Protein AF-A0A519LGD8-F1 (afdb_monomer)

Structure (mmCIF, N/CA/C/O backbone):
data_AF-A0A519LGD8-F1
#
_entry.id   AF-A0A519LGD8-F1
#
loop_
_atom_site.group_PDB
_atom_site.id
_atom_site.type_symbol
_atom_site.label_atom_id
_atom_site.label_alt_id
_atom_site.label_comp_id
_atom_site.label_asym_id
_atom_site.label_entity_id
_atom_site.label_seq_id
_atom_site.pdbx_PDB_ins_code
_atom_site.Cartn_x
_atom_site.Cartn_y
_atom_site.Cartn_z
_atom_site.occupancy
_atom_site.B_iso_or_equiv
_atom_site.auth_seq_id
_atom_site.auth_comp_id
_atom_site.auth_asym_id
_atom_site.auth_atom_id
_atom_site.pdbx_PDB_model_num
ATOM 1 N N . MET A 1 1 ? 41.076 16.388 -16.180 1.00 47.38 1 MET A N 1
ATOM 2 C CA . MET A 1 1 ? 39.776 15.691 -16.104 1.00 47.38 1 MET A CA 1
ATOM 3 C C . MET A 1 1 ? 39.196 15.723 -17.502 1.00 47.38 1 MET A C 1
ATOM 5 O O . MET A 1 1 ? 38.898 16.806 -17.984 1.00 47.38 1 MET A O 1
ATOM 9 N N . THR A 1 2 ? 39.186 14.594 -18.205 1.00 55.47 2 THR A N 1
ATOM 10 C CA . THR A 1 2 ? 38.619 14.505 -19.556 1.00 55.47 2 THR A CA 1
ATOM 11 C C . THR A 1 2 ? 37.110 14.676 -19.462 1.00 55.47 2 THR A C 1
ATOM 13 O O . THR A 1 2 ? 36.446 13.928 -18.753 1.00 55.47 2 THR A O 1
ATOM 16 N N . ASP A 1 3 ? 36.580 15.708 -20.110 1.00 70.44 3 ASP A N 1
ATOM 17 C CA . ASP A 1 3 ? 35.142 15.928 -20.192 1.00 70.44 3 ASP A CA 1
ATOM 18 C C . ASP A 1 3 ? 34.530 14.841 -21.087 1.00 70.44 3 ASP A C 1
ATOM 20 O O . ASP A 1 3 ? 34.911 14.686 -22.251 1.00 70.44 3 ASP A O 1
ATOM 24 N N . HIS A 1 4 ? 33.639 14.042 -20.506 1.00 80.00 4 HIS A N 1
ATOM 25 C CA . HIS A 1 4 ? 32.966 12.924 -21.167 1.00 80.00 4 HIS A CA 1
ATOM 26 C C . HIS A 1 4 ? 31.561 13.298 -21.653 1.00 80.00 4 HIS A C 1
ATOM 28 O O . HIS A 1 4 ? 30.876 12.463 -22.242 1.00 80.00 4 HIS A O 1
ATOM 34 N N . THR A 1 5 ? 31.129 14.537 -21.407 1.00 85.75 5 THR A N 1
ATOM 35 C CA . THR A 1 5 ? 29.765 14.984 -21.688 1.00 85.75 5 THR A CA 1
ATOM 36 C C . THR A 1 5 ? 29.499 14.981 -23.197 1.00 85.75 5 THR A C 1
ATOM 38 O O . THR A 1 5 ? 30.275 15.596 -23.937 1.00 85.75 5 THR A O 1
ATOM 41 N N . PRO A 1 6 ? 28.423 14.324 -23.673 1.00 89.06 6 PRO A N 1
ATOM 42 C CA . PRO A 1 6 ? 28.053 14.362 -25.082 1.00 89.06 6 PRO A CA 1
ATOM 43 C C . PRO A 1 6 ? 27.682 15.791 -25.483 1.00 89.06 6 PRO A C 1
ATOM 45 O O . PRO A 1 6 ? 26.860 16.435 -24.826 1.00 89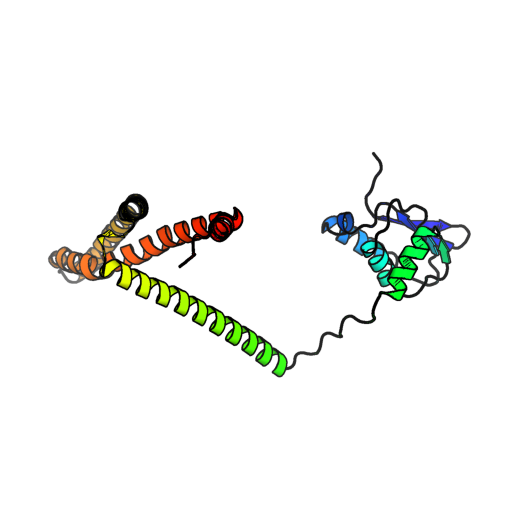.06 6 PRO A O 1
ATOM 48 N N . ARG A 1 7 ? 28.305 16.298 -26.548 1.00 90.69 7 ARG A N 1
ATOM 49 C CA . ARG A 1 7 ? 28.005 17.624 -27.100 1.00 90.69 7 ARG A CA 1
ATOM 50 C C . ARG A 1 7 ? 28.251 17.685 -28.600 1.00 90.69 7 ARG A C 1
ATOM 52 O O . ARG A 1 7 ? 29.077 16.937 -29.121 1.00 90.69 7 ARG A O 1
ATOM 59 N N . ILE A 1 8 ? 27.587 18.623 -29.257 1.00 90.31 8 ILE A N 1
ATOM 60 C CA . ILE A 1 8 ? 27.769 18.939 -30.672 1.00 90.31 8 ILE A CA 1
ATOM 61 C C . ILE A 1 8 ? 28.364 20.338 -30.773 1.00 90.31 8 ILE A C 1
ATOM 63 O O . ILE A 1 8 ? 27.879 21.273 -30.135 1.00 90.31 8 ILE A O 1
ATOM 67 N N . VAL A 1 9 ? 29.434 20.476 -31.551 1.00 87.94 9 VAL A N 1
ATOM 68 C CA . VAL A 1 9 ? 30.095 21.759 -31.805 1.00 87.94 9 VAL A CA 1
ATOM 69 C C . VAL A 1 9 ? 30.093 22.009 -33.303 1.00 87.94 9 VAL A C 1
ATOM 71 O O . VAL A 1 9 ? 30.585 21.184 -34.067 1.00 87.94 9 VAL A O 1
ATOM 74 N N . ARG A 1 10 ? 29.559 23.153 -33.728 1.00 85.50 10 ARG A N 1
ATOM 75 C CA . ARG A 1 10 ? 29.649 23.590 -35.120 1.00 85.50 10 ARG A CA 1
ATOM 76 C C . ARG A 1 10 ? 30.976 24.307 -35.356 1.00 85.50 10 ARG A C 1
ATOM 78 O O . ARG A 1 10 ? 31.287 25.271 -34.659 1.00 85.50 10 ARG A O 1
ATOM 85 N N . THR A 1 11 ? 31.728 23.853 -36.347 1.00 83.75 11 THR A N 1
ATOM 86 C CA . THR A 1 11 ? 32.972 24.462 -36.816 1.00 83.75 11 THR A CA 1
ATOM 87 C C . THR A 1 11 ? 32.835 24.808 -38.296 1.00 83.75 11 THR A C 1
ATOM 89 O O . THR A 1 11 ? 32.374 24.000 -39.097 1.00 83.75 11 THR A O 1
ATOM 92 N N . ASP A 1 12 ? 33.210 26.026 -38.682 1.00 78.69 12 ASP A N 1
ATOM 93 C CA . ASP A 1 12 ? 33.235 26.414 -40.093 1.00 78.69 12 ASP A CA 1
ATOM 94 C C . ASP A 1 12 ? 34.593 26.011 -40.681 1.00 78.69 12 ASP A C 1
ATOM 96 O O . ASP A 1 12 ? 35.640 26.557 -40.327 1.00 78.69 12 ASP A O 1
ATOM 100 N N . THR A 1 13 ? 34.583 24.995 -41.539 1.00 73.19 13 THR A N 1
ATOM 101 C CA . THR A 1 13 ? 35.771 24.493 -42.240 1.00 73.19 13 THR A CA 1
ATOM 102 C C . THR A 1 13 ? 35.894 25.175 -43.607 1.00 73.19 13 THR A C 1
ATOM 104 O O . THR A 1 13 ? 34.900 25.676 -44.137 1.00 73.19 13 THR A O 1
ATOM 107 N N . PRO A 1 14 ? 37.078 25.180 -44.248 1.00 63.53 14 PRO A N 1
ATOM 108 C CA . PRO A 1 14 ? 37.235 25.719 -45.605 1.00 63.53 14 PRO A CA 1
ATOM 109 C C . PRO A 1 14 ? 36.363 25.027 -46.675 1.00 63.53 14 PRO A C 1
ATOM 111 O O . PRO A 1 14 ? 36.268 25.534 -47.788 1.00 63.53 14 PRO A O 1
ATOM 114 N N . GLN A 1 15 ? 35.732 23.891 -46.354 1.00 65.81 15 GLN A N 1
ATOM 115 C CA . GLN A 1 15 ? 34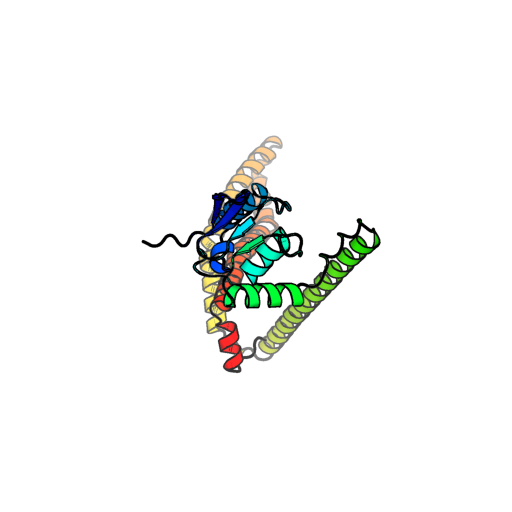.846 23.118 -47.231 1.00 65.81 15 GLN A CA 1
ATOM 116 C C . GLN A 1 15 ? 33.349 23.350 -46.934 1.00 65.81 15 GLN A C 1
ATOM 118 O O . GLN A 1 15 ? 32.508 22.897 -47.705 1.00 65.81 15 GLN A O 1
ATOM 123 N N . GLY A 1 16 ? 33.014 24.084 -45.864 1.00 77.62 16 GLY A N 1
ATOM 124 C CA . GLY A 1 16 ? 31.640 24.346 -45.427 1.00 77.62 16 GLY A CA 1
ATOM 125 C C . GLY A 1 16 ? 31.462 24.258 -43.908 1.00 77.62 16 GLY A C 1
ATOM 126 O O . GLY A 1 16 ? 32.413 24.027 -43.156 1.00 77.62 16 GLY A O 1
ATOM 127 N N . ALA A 1 17 ? 30.229 24.444 -43.437 1.00 83.06 17 ALA A N 1
ATOM 128 C CA . ALA A 1 17 ? 29.893 24.245 -42.030 1.00 83.06 17 ALA A CA 1
ATOM 129 C C . ALA A 1 17 ? 29.941 22.746 -41.679 1.00 83.06 17 ALA A C 1
ATOM 131 O O . ALA A 1 17 ? 29.357 21.927 -42.387 1.00 83.06 17 ALA A O 1
ATOM 132 N N . CYS A 1 18 ? 30.603 22.394 -40.577 1.00 86.56 18 CYS A N 1
ATOM 133 C CA . CYS A 1 18 ? 30.735 21.025 -40.084 1.00 86.56 18 CYS A CA 1
ATOM 134 C C . CYS A 1 18 ? 30.228 20.917 -38.637 1.00 86.56 18 CYS A C 1
ATOM 136 O O . CYS A 1 18 ? 30.517 21.773 -37.801 1.00 86.56 18 CYS A O 1
ATOM 138 N N . ALA A 1 19 ? 29.453 19.879 -38.330 1.00 89.50 19 ALA A N 1
ATOM 139 C CA . ALA A 1 19 ? 29.008 19.543 -36.984 1.00 89.50 19 ALA A CA 1
ATOM 140 C C . ALA A 1 19 ? 29.855 18.394 -36.423 1.00 89.50 19 ALA A C 1
ATOM 142 O O . ALA A 1 19 ? 29.804 17.266 -36.911 1.00 89.50 19 ALA A O 1
ATOM 143 N N . GLN A 1 20 ? 30.612 18.681 -35.366 1.00 91.69 20 GLN A N 1
ATOM 144 C CA . GLN A 1 20 ? 31.479 17.716 -34.699 1.00 91.69 20 GLN A CA 1
ATOM 145 C C . GLN A 1 20 ? 30.800 17.132 -33.463 1.00 91.69 20 GLN A C 1
ATOM 147 O O . GLN A 1 20 ? 30.346 17.881 -32.589 1.00 91.69 20 GLN A O 1
ATOM 152 N N . LEU A 1 21 ? 30.788 15.805 -33.343 1.00 91.75 21 LEU A N 1
ATOM 153 C CA . LEU A 1 21 ? 30.297 15.110 -32.153 1.00 91.75 21 LEU A CA 1
ATOM 154 C C . LEU A 1 21 ? 31.443 14.841 -31.181 1.00 91.75 21 LEU A C 1
ATOM 156 O O . LEU A 1 21 ? 32.408 14.155 -31.496 1.00 91.75 21 LEU A O 1
ATOM 160 N N . HIS A 1 22 ? 31.305 15.344 -29.959 1.00 91.94 22 HIS A N 1
ATOM 161 C CA . HIS A 1 22 ? 32.298 15.192 -28.898 1.00 91.94 22 HIS A CA 1
ATOM 162 C C . HIS A 1 22 ? 31.725 14.404 -27.719 1.00 91.94 22 HIS A C 1
ATOM 164 O O . HIS A 1 22 ? 30.511 14.367 -27.495 1.00 91.94 22 HIS A O 1
ATOM 170 N N . GLY A 1 23 ? 32.628 13.829 -26.923 1.00 91.31 23 GLY A N 1
ATOM 171 C CA . GLY A 1 23 ? 32.297 13.135 -25.678 1.00 91.31 23 GLY A CA 1
ATOM 172 C C . GLY A 1 23 ? 31.922 11.667 -25.881 1.00 91.31 23 GLY A C 1
ATOM 173 O O . GLY A 1 23 ? 32.338 11.035 -26.856 1.00 91.31 23 GLY A O 1
ATOM 174 N N . ARG A 1 24 ? 31.178 11.109 -24.921 1.00 92.69 24 ARG A N 1
ATOM 175 C CA . ARG A 1 24 ? 30.711 9.717 -24.936 1.00 92.69 24 ARG A CA 1
ATOM 176 C C . ARG A 1 24 ? 29.222 9.669 -25.252 1.00 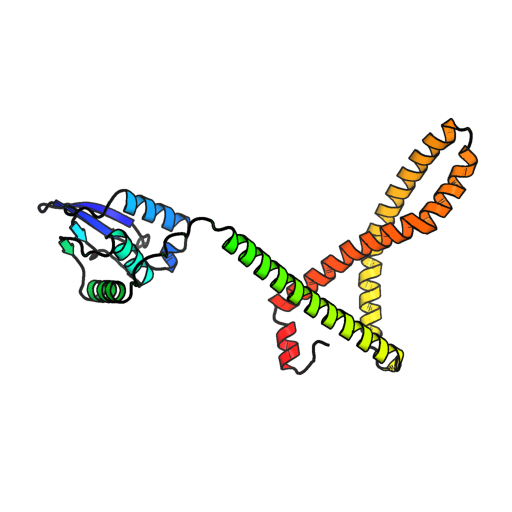92.69 24 ARG A C 1
ATOM 178 O O . ARG A 1 24 ? 28.409 10.220 -24.515 1.00 92.69 24 ARG A O 1
ATOM 185 N N . TRP A 1 25 ? 28.877 8.995 -26.340 1.00 92.44 25 TRP A N 1
ATOM 186 C CA . TRP A 1 25 ? 27.506 8.810 -26.803 1.00 92.44 25 TRP A CA 1
ATOM 187 C C . TRP A 1 25 ? 27.079 7.378 -26.513 1.00 92.44 25 TRP A C 1
ATOM 189 O O . TRP A 1 25 ? 27.125 6.506 -27.380 1.00 92.44 25 TRP A O 1
ATOM 199 N N . GLY A 1 26 ? 26.739 7.148 -25.246 1.00 91.50 26 GLY A N 1
ATOM 200 C CA . GLY A 1 26 ? 26.270 5.868 -24.741 1.00 91.50 26 GLY A CA 1
ATOM 201 C C . GLY A 1 26 ? 24.914 5.966 -24.049 1.00 91.50 26 GLY A C 1
ATOM 202 O O . GLY A 1 26 ? 24.479 7.044 -23.638 1.00 91.50 26 GLY A O 1
ATOM 203 N N . ALA A 1 27 ? 24.251 4.824 -23.875 1.00 88.81 27 ALA A N 1
ATOM 204 C CA . ALA A 1 27 ? 22.980 4.715 -23.165 1.00 88.81 27 ALA A CA 1
ATOM 205 C C . ALA A 1 27 ? 23.071 5.210 -21.708 1.00 88.81 27 ALA A C 1
ATOM 207 O O . ALA A 1 27 ? 22.106 5.763 -21.182 1.00 88.81 27 ALA A O 1
ATOM 208 N N . ALA A 1 28 ? 24.226 5.034 -21.058 1.00 87.19 28 ALA A N 1
ATOM 209 C CA . ALA A 1 28 ? 24.447 5.465 -19.679 1.00 87.19 28 ALA A CA 1
ATOM 210 C C . ALA A 1 28 ? 24.475 6.997 -19.553 1.00 87.19 28 ALA A C 1
ATOM 212 O O . ALA A 1 28 ? 23.845 7.561 -18.657 1.00 87.19 28 ALA A O 1
ATOM 213 N N . GLU A 1 29 ? 25.167 7.673 -20.470 1.00 87.06 29 GLU A N 1
ATOM 214 C CA . GLU A 1 29 ? 25.258 9.130 -20.522 1.00 87.06 29 GLU A CA 1
ATOM 215 C C . GLU A 1 29 ? 23.913 9.736 -20.973 1.00 87.06 29 GLU A C 1
ATOM 217 O O . GLU A 1 29 ? 23.316 10.574 -20.290 1.00 87.06 29 GLU A O 1
ATOM 222 N N . LEU A 1 30 ? 23.339 9.219 -22.061 1.00 86.75 30 LEU A N 1
ATOM 223 C CA . LEU A 1 30 ? 22.065 9.703 -22.606 1.00 86.75 30 LEU A CA 1
ATOM 224 C C . LEU A 1 30 ? 20.845 9.361 -21.729 1.00 86.75 30 LEU A C 1
ATOM 226 O O . LEU A 1 30 ? 19.793 9.978 -21.882 1.00 86.75 30 LEU A O 1
ATOM 230 N N . GLY A 1 31 ? 20.973 8.434 -20.776 1.00 84.94 31 GLY A N 1
ATOM 231 C CA . GLY A 1 31 ? 19.899 8.059 -19.851 1.00 84.94 31 GLY A CA 1
ATOM 232 C C . GLY A 1 31 ? 19.545 9.140 -18.821 1.00 84.94 31 GLY A C 1
ATOM 233 O O . GLY A 1 31 ? 18.456 9.122 -18.240 1.00 84.94 31 GLY A O 1
ATOM 234 N N . THR A 1 32 ? 20.426 10.119 -18.587 1.00 89.75 32 THR A N 1
ATOM 235 C CA . THR A 1 32 ? 20.165 11.195 -17.621 1.00 89.75 32 THR A CA 1
ATOM 236 C C . THR A 1 32 ? 19.316 12.303 -18.250 1.00 89.75 32 THR A C 1
ATOM 238 O O . THR A 1 32 ? 19.753 12.954 -19.196 1.00 89.75 32 THR A O 1
ATOM 241 N N . ARG A 1 33 ? 18.151 12.629 -17.658 1.00 87.38 33 ARG A N 1
ATOM 242 C CA . ARG A 1 33 ? 17.215 13.659 -18.179 1.00 87.38 33 ARG A CA 1
ATOM 243 C C . ARG A 1 33 ? 17.878 14.986 -18.569 1.00 87.38 33 ARG A C 1
ATOM 245 O O . ARG A 1 33 ? 17.521 15.570 -19.585 1.00 87.38 33 ARG A O 1
ATOM 252 N N . ARG A 1 34 ? 18.825 15.474 -17.761 1.00 89.12 34 ARG A N 1
ATOM 253 C CA . ARG A 1 34 ? 19.530 16.742 -18.015 1.00 89.12 34 ARG A CA 1
ATOM 254 C C . ARG A 1 34 ? 20.431 16.672 -19.251 1.00 89.12 34 ARG A C 1
ATOM 256 O O . ARG A 1 34 ? 20.460 17.623 -20.022 1.00 89.12 34 ARG A O 1
ATOM 263 N N . GLN A 1 35 ? 21.164 15.572 -19.417 1.00 87.62 35 GLN A N 1
ATOM 264 C CA . GLN A 1 35 ? 22.060 15.380 -20.561 1.00 87.62 35 GLN A CA 1
ATOM 265 C C . GLN A 1 35 ? 21.251 15.147 -21.838 1.00 87.62 35 GLN A C 1
ATOM 267 O O . GLN A 1 35 ? 21.536 15.774 -22.852 1.00 87.62 35 GLN A O 1
ATOM 272 N N . TRP A 1 36 ? 20.175 14.357 -21.755 1.00 89.31 36 TRP A N 1
ATOM 273 C CA . TRP A 1 36 ? 19.230 14.177 -22.857 1.00 89.31 36 TRP A CA 1
ATOM 274 C C . TRP A 1 36 ? 18.650 15.504 -23.361 1.00 89.31 36 TRP A C 1
ATOM 276 O O . TRP A 1 36 ? 18.667 15.762 -24.560 1.00 89.31 36 TRP A O 1
ATOM 286 N N . ALA A 1 37 ? 18.182 16.372 -22.455 1.00 90.00 37 ALA A N 1
ATOM 287 C CA . ALA A 1 37 ? 17.632 17.673 -22.833 1.00 90.00 37 ALA A CA 1
ATOM 288 C C . ALA A 1 37 ? 18.660 18.543 -23.581 1.00 90.00 37 ALA A C 1
ATOM 290 O O . ALA A 1 37 ? 18.337 19.098 -24.626 1.00 90.00 37 ALA A O 1
ATOM 291 N N . ALA A 1 38 ? 19.902 18.600 -23.088 1.00 90.06 38 ALA A N 1
ATOM 292 C CA . ALA A 1 38 ? 20.970 19.380 -23.713 1.00 90.06 38 ALA A CA 1
ATOM 293 C C . ALA A 1 38 ? 21.366 18.841 -25.101 1.00 90.06 38 ALA A C 1
ATOM 295 O O . ALA A 1 38 ? 21.515 19.617 -26.041 1.00 90.06 38 ALA A O 1
ATOM 296 N N . VAL A 1 39 ? 21.505 17.518 -25.250 1.00 89.50 39 VAL A N 1
ATOM 297 C CA . VAL A 1 39 ? 21.830 16.888 -26.543 1.00 89.50 39 VAL A CA 1
ATOM 298 C C . VAL A 1 39 ? 20.679 17.052 -27.536 1.00 89.50 39 VAL A C 1
ATOM 300 O O . VAL A 1 39 ? 20.921 17.376 -28.695 1.00 89.50 39 VAL A O 1
ATOM 303 N N . SER A 1 40 ? 19.429 16.892 -27.092 1.00 89.31 40 SER A N 1
ATOM 304 C CA . SER A 1 40 ? 18.251 17.099 -27.940 1.00 89.31 40 SER A CA 1
ATOM 305 C C . SER A 1 40 ? 18.159 18.540 -28.448 1.00 89.31 40 SER A C 1
ATOM 307 O O . SER A 1 40 ? 17.828 18.745 -29.612 1.00 89.31 40 SER A O 1
ATOM 309 N N . GLU A 1 41 ? 18.444 19.535 -27.606 1.00 89.81 41 GLU A N 1
ATOM 310 C CA . GLU A 1 41 ? 18.459 20.946 -28.008 1.00 89.81 41 GLU A CA 1
ATOM 311 C C . GLU A 1 41 ? 19.569 21.222 -29.033 1.00 89.81 41 GLU A C 1
ATOM 313 O O . GLU A 1 41 ? 19.329 21.863 -30.054 1.00 89.81 41 GLU A O 1
ATOM 318 N N . GLN A 1 42 ? 20.766 20.668 -28.819 1.00 90.06 42 GLN A N 1
ATOM 319 C CA . GLN A 1 42 ? 21.892 20.803 -29.751 1.00 90.06 42 GLN A CA 1
ATOM 320 C C . GLN A 1 42 ? 21.635 20.121 -31.101 1.00 90.06 42 GLN A C 1
ATOM 322 O O . GLN A 1 42 ? 21.968 20.687 -32.140 1.00 90.06 42 GLN A O 1
ATOM 327 N N . LEU A 1 43 ? 21.016 18.936 -31.110 1.00 88.56 43 LEU A N 1
ATOM 328 C CA . LEU A 1 43 ? 20.601 18.263 -32.345 1.00 88.56 43 LEU A CA 1
ATOM 329 C C . LEU A 1 43 ? 19.566 19.108 -33.099 1.00 88.56 43 LEU A C 1
ATOM 331 O O . LEU A 1 43 ? 19.700 19.314 -34.301 1.00 88.56 43 LEU A O 1
ATOM 335 N N . GLN A 1 44 ? 18.574 19.672 -32.404 1.00 87.00 44 GLN A N 1
ATOM 336 C CA . GLN A 1 44 ? 17.574 20.550 -33.026 1.00 87.00 44 GLN A CA 1
ATOM 337 C C . GLN A 1 44 ? 18.183 21.842 -33.588 1.00 87.00 44 GLN A C 1
ATOM 339 O O . GLN A 1 44 ? 17.765 22.299 -34.651 1.00 87.00 44 GLN A O 1
ATOM 344 N N . ALA A 1 45 ? 19.188 22.410 -32.916 1.00 86.44 45 ALA A N 1
ATOM 345 C CA . ALA A 1 45 ? 19.928 23.576 -33.400 1.00 86.44 45 ALA A CA 1
ATOM 346 C C . ALA A 1 45 ? 20.794 23.274 -34.643 1.00 86.44 45 ALA A C 1
ATOM 348 O O . ALA A 1 45 ? 21.162 24.192 -35.382 1.00 86.44 45 ALA A O 1
ATOM 349 N N . HIS A 1 46 ? 21.106 21.999 -34.892 1.00 85.56 46 HIS A N 1
ATOM 350 C CA . HIS A 1 46 ? 21.922 21.521 -36.009 1.00 85.56 46 HIS A CA 1
ATOM 351 C C . HIS A 1 46 ? 21.159 20.477 -36.841 1.00 85.56 46 HIS A C 1
ATOM 353 O O . HIS A 1 46 ? 21.492 19.286 -36.806 1.00 85.56 46 HIS A O 1
ATOM 359 N N . PRO A 1 47 ? 20.119 20.892 -37.592 1.00 81.75 47 PRO A N 1
ATOM 360 C CA . PRO A 1 47 ? 19.347 19.973 -38.417 1.00 81.75 47 PRO A CA 1
ATOM 361 C C . PRO A 1 47 ? 20.241 19.310 -39.469 1.00 81.75 47 PRO A C 1
ATOM 363 O O . PRO A 1 47 ? 21.176 19.928 -39.982 1.00 81.75 47 PRO A O 1
ATOM 366 N N . ALA A 1 48 ? 19.934 18.056 -39.805 1.00 78.38 48 ALA A N 1
ATOM 367 C CA . ALA A 1 48 ? 20.601 17.305 -40.864 1.00 78.38 48 ALA A CA 1
ATOM 368 C C . ALA A 1 48 ? 20.255 17.890 -42.249 1.00 78.38 48 ALA A C 1
ATOM 370 O O . ALA A 1 48 ? 19.419 17.364 -42.981 1.00 78.38 48 ALA A O 1
ATOM 371 N N . ALA A 1 49 ? 20.850 19.038 -42.568 1.00 78.44 49 ALA A N 1
ATOM 372 C CA . ALA A 1 49 ? 20.761 19.689 -43.865 1.00 78.44 49 ALA A CA 1
ATOM 373 C C . ALA A 1 49 ? 21.839 19.130 -44.814 1.00 78.44 49 ALA A C 1
ATOM 375 O O . ALA A 1 49 ? 22.915 18.755 -44.347 1.00 78.44 49 ALA A O 1
ATOM 376 N N . PRO A 1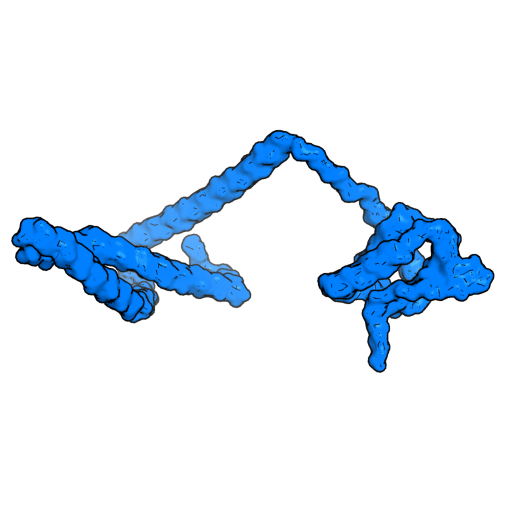 50 ? 21.593 19.107 -46.136 1.00 73.94 50 PRO A N 1
ATOM 377 C CA . PRO A 1 50 ? 22.561 18.605 -47.115 1.00 73.94 50 PRO A CA 1
ATOM 378 C C . PRO A 1 50 ? 23.875 19.405 -47.149 1.00 73.94 50 PRO A C 1
ATOM 380 O O . PRO A 1 50 ? 24.904 18.853 -47.523 1.00 73.94 50 PRO A O 1
ATOM 383 N N . ASP A 1 51 ? 23.851 20.666 -46.706 1.00 78.56 51 ASP A N 1
ATOM 384 C CA . ASP A 1 51 ? 25.008 21.573 -46.703 1.00 78.56 51 ASP A CA 1
ATOM 385 C C . ASP A 1 51 ? 25.863 21.483 -45.421 1.00 78.56 51 ASP A C 1
ATOM 387 O O . ASP A 1 51 ? 26.835 22.225 -45.271 1.00 78.56 51 ASP A O 1
ATOM 391 N N . LEU A 1 52 ? 25.487 20.621 -44.466 1.00 83.75 52 LEU A N 1
ATOM 392 C CA . LEU A 1 52 ? 26.179 20.455 -43.187 1.00 83.75 52 LEU A CA 1
ATOM 393 C C . LEU A 1 52 ? 26.962 19.136 -43.181 1.00 83.75 52 LEU A C 1
ATOM 395 O O . LEU A 1 52 ? 26.367 18.055 -43.173 1.00 83.75 52 LEU A O 1
ATOM 399 N N . ALA A 1 53 ? 28.291 19.229 -43.143 1.00 88.19 53 ALA A N 1
ATOM 400 C CA . ALA A 1 53 ? 29.161 18.072 -42.955 1.00 88.19 53 ALA A CA 1
ATOM 401 C C . ALA A 1 53 ? 29.092 17.568 -41.505 1.00 88.19 53 ALA A C 1
ATOM 403 O O . ALA A 1 53 ? 28.840 18.348 -40.584 1.00 88.19 53 ALA A O 1
ATOM 404 N N . TRP A 1 54 ? 29.321 16.273 -41.291 1.00 90.50 54 TRP A N 1
ATOM 405 C CA . TRP A 1 54 ? 29.332 15.666 -39.958 1.00 90.50 54 TRP A CA 1
ATOM 406 C C . TRP A 1 54 ? 30.664 14.983 -39.685 1.00 90.50 54 TRP A C 1
ATOM 408 O O . TRP A 1 54 ? 31.138 14.203 -40.505 1.00 90.50 54 TRP A O 1
ATOM 418 N N . ASP A 1 55 ? 31.234 15.232 -38.510 1.00 91.31 55 ASP A N 1
ATOM 419 C CA . ASP A 1 55 ? 32.501 14.641 -38.084 1.00 91.31 55 ASP A CA 1
ATOM 420 C C . ASP A 1 55 ? 32.340 13.935 -36.729 1.00 91.31 55 ASP A C 1
ATOM 422 O O . ASP A 1 55 ? 32.011 14.541 -35.702 1.00 91.31 55 ASP A O 1
ATOM 426 N N . LEU A 1 56 ? 32.551 12.619 -36.742 1.00 91.88 56 LEU A N 1
ATOM 427 C CA . LEU A 1 56 ? 32.501 11.730 -35.581 1.00 91.88 56 LEU A CA 1
ATOM 428 C C . LEU A 1 56 ? 33.892 11.331 -35.083 1.00 91.88 56 LEU A C 1
ATOM 430 O O . LEU A 1 56 ? 33.990 10.666 -34.051 1.00 91.88 56 LEU A O 1
ATOM 434 N N . THR A 1 57 ? 34.976 11.730 -35.753 1.00 90.00 57 THR A N 1
ATOM 435 C CA . THR A 1 57 ? 36.334 11.401 -35.295 1.00 90.00 57 THR A CA 1
ATOM 436 C C . THR A 1 57 ? 36.669 11.886 -33.874 1.00 90.00 57 THR A C 1
ATOM 438 O O . THR A 1 57 ? 37.369 11.140 -33.184 1.00 90.00 57 THR A O 1
ATOM 441 N N . PRO A 1 58 ? 36.158 13.027 -33.350 1.00 90.31 58 PRO A N 1
ATOM 442 C CA . PRO A 1 58 ? 36.443 13.441 -31.973 1.00 90.31 58 PRO A CA 1
ATOM 443 C C . PRO A 1 58 ? 35.617 12.706 -30.900 1.00 90.31 58 PRO A C 1
ATOM 445 O O . PRO A 1 58 ? 35.746 13.007 -29.706 1.00 90.31 58 PRO A O 1
ATOM 448 N N . LEU A 1 59 ? 34.782 11.732 -31.279 1.00 91.25 59 LEU A N 1
ATOM 449 C CA . LEU A 1 59 ? 34.057 10.911 -30.315 1.00 91.25 59 LEU A CA 1
ATOM 450 C C . LEU A 1 59 ? 34.997 10.019 -29.508 1.00 91.25 59 LEU A C 1
ATOM 452 O O . LEU A 1 59 ? 35.842 9.306 -30.041 1.00 91.25 59 LEU A O 1
ATOM 456 N N . GLN A 1 60 ? 34.768 9.985 -28.198 1.00 90.75 60 GLN A N 1
ATOM 457 C CA . GLN A 1 60 ? 35.496 9.094 -27.294 1.00 90.75 60 GLN A CA 1
ATOM 458 C C . GLN A 1 60 ? 34.864 7.697 -27.237 1.00 90.75 60 GLN A C 1
ATOM 460 O O . GLN A 1 60 ? 35.556 6.715 -26.977 1.00 90.75 60 GLN A O 1
ATOM 465 N N . TRP A 1 61 ? 33.542 7.610 -27.417 1.00 89.56 61 TRP A N 1
ATOM 466 C CA . TRP A 1 61 ? 32.782 6.361 -27.373 1.00 89.56 61 TRP A CA 1
ATOM 467 C C . TRP A 1 61 ? 31.438 6.518 -28.091 1.00 89.56 61 TRP A C 1
ATOM 469 O O . TRP A 1 61 ? 30.780 7.545 -27.919 1.00 89.56 61 TRP A O 1
ATOM 479 N N . LEU A 1 62 ? 31.020 5.492 -28.835 1.00 93.38 62 LEU A N 1
ATOM 480 C CA . LEU A 1 62 ? 29.723 5.405 -29.509 1.00 93.38 62 LEU A CA 1
ATOM 481 C C . LEU A 1 62 ? 29.162 3.991 -29.323 1.00 93.38 62 LEU A C 1
ATOM 483 O O . LEU A 1 62 ? 29.808 3.023 -29.721 1.00 93.38 62 LEU A O 1
ATOM 487 N N . ASP A 1 63 ? 27.979 3.866 -28.722 1.00 92.50 63 ASP A N 1
ATOM 488 C CA . ASP A 1 63 ? 27.253 2.593 -28.647 1.00 92.50 63 ASP A CA 1
ATOM 489 C C . ASP A 1 63 ? 26.071 2.539 -29.628 1.00 92.50 63 ASP A C 1
ATOM 491 O O . ASP A 1 63 ? 25.812 3.483 -30.374 1.00 92.50 63 ASP A O 1
ATOM 495 N N . HIS A 1 64 ? 25.329 1.428 -29.619 1.00 92.06 64 HIS A N 1
ATOM 496 C CA . HIS A 1 64 ? 24.158 1.246 -30.477 1.00 92.06 64 HIS A CA 1
ATOM 497 C C . HIS A 1 64 ? 23.041 2.270 -30.218 1.00 92.06 64 HIS A C 1
ATOM 499 O O . HIS A 1 64 ? 22.336 2.632 -31.154 1.00 92.06 64 HIS A O 1
ATOM 505 N N . VAL A 1 65 ? 22.873 2.759 -28.983 1.00 91.00 65 VAL A N 1
ATOM 506 C CA . VAL A 1 65 ? 21.832 3.746 -28.640 1.00 91.00 65 VAL A CA 1
ATOM 507 C C . VAL A 1 65 ? 22.221 5.127 -29.158 1.00 91.00 65 VAL A C 1
ATOM 509 O O . VAL A 1 65 ? 21.405 5.798 -29.790 1.00 91.00 65 VAL A O 1
ATOM 512 N N . GLY A 1 66 ? 23.473 5.535 -28.947 1.00 91.38 66 GLY A N 1
ATOM 513 C CA . GLY A 1 66 ? 24.028 6.763 -29.506 1.00 91.38 66 GLY A CA 1
ATOM 514 C C . GLY A 1 66 ? 24.027 6.741 -31.034 1.00 91.38 66 GLY A C 1
ATOM 515 O O . GLY A 1 66 ? 23.584 7.700 -31.661 1.00 91.38 66 GLY A O 1
ATOM 516 N N . ALA A 1 67 ? 24.435 5.626 -31.643 1.00 93.06 67 ALA A N 1
ATOM 517 C CA . ALA A 1 67 ? 24.405 5.450 -33.092 1.00 93.06 67 ALA A CA 1
ATOM 518 C C . ALA A 1 67 ? 22.970 5.499 -33.647 1.00 93.06 67 ALA A C 1
ATOM 520 O O . ALA A 1 67 ? 22.728 6.187 -34.635 1.00 93.06 67 ALA A O 1
ATOM 521 N N . GLN A 1 68 ? 21.996 4.864 -32.982 1.00 91.69 68 GLN A N 1
ATOM 522 C CA . GLN A 1 68 ? 20.578 4.949 -33.352 1.00 91.69 68 GLN A CA 1
ATOM 523 C C . GLN A 1 68 ? 20.032 6.375 -33.252 1.00 91.69 68 GLN A C 1
ATOM 525 O O . GLN A 1 68 ? 19.242 6.789 -34.101 1.00 91.69 68 GLN A O 1
ATOM 530 N N . LEU A 1 69 ? 20.443 7.133 -32.232 1.00 91.12 69 LEU A N 1
ATOM 531 C CA . LEU A 1 69 ? 20.050 8.529 -32.058 1.00 91.12 69 LEU A CA 1
ATOM 532 C C . LEU A 1 69 ? 20.539 9.392 -33.225 1.00 91.12 69 LEU A C 1
ATOM 534 O O . LEU A 1 69 ? 19.748 10.122 -33.819 1.00 91.12 69 LEU A O 1
ATOM 538 N N . VAL A 1 70 ? 21.823 9.276 -33.570 1.00 91.50 70 VAL A N 1
ATOM 539 C CA . VAL A 1 70 ? 22.434 10.017 -34.681 1.00 91.50 70 VAL A CA 1
ATOM 540 C C . VAL A 1 70 ? 21.820 9.596 -36.019 1.00 91.50 70 VAL A C 1
ATOM 542 O O . VAL A 1 70 ? 21.438 10.448 -36.817 1.00 91.50 70 VAL A O 1
ATOM 545 N N . TRP A 1 71 ? 21.622 8.294 -36.231 1.00 91.81 71 TRP A N 1
ATOM 546 C CA . TRP A 1 71 ? 20.973 7.760 -37.428 1.00 91.81 71 TRP A CA 1
ATOM 547 C C . TRP A 1 71 ? 19.537 8.276 -37.603 1.00 91.81 71 TRP A C 1
ATOM 549 O O . TRP A 1 71 ? 19.136 8.678 -38.696 1.00 91.81 71 TRP A O 1
ATOM 559 N N . ASN A 1 72 ? 18.760 8.326 -36.517 1.00 89.62 72 ASN A N 1
ATOM 560 C CA . ASN A 1 72 ? 17.418 8.905 -36.534 1.00 89.62 72 ASN A CA 1
ATOM 561 C C . ASN A 1 72 ? 17.449 10.423 -36.779 1.00 89.62 72 ASN A C 1
ATOM 563 O O . ASN A 1 72 ? 16.573 10.934 -37.475 1.00 89.62 72 ASN A O 1
ATOM 567 N N . HIS A 1 73 ? 18.453 11.134 -36.250 1.00 89.81 73 HIS A N 1
ATOM 568 C CA . HIS A 1 73 ? 18.641 12.569 -36.493 1.00 89.81 73 HIS A CA 1
ATOM 569 C C . HIS A 1 73 ? 18.915 12.879 -37.968 1.00 89.81 73 HIS A C 1
ATOM 571 O O . HIS A 1 73 ? 18.335 13.812 -38.521 1.00 89.81 73 HIS A O 1
ATOM 577 N N . TRP A 1 74 ? 19.710 12.046 -38.644 1.00 90.06 74 TRP A N 1
ATOM 578 C CA . TRP A 1 74 ? 19.927 12.129 -40.095 1.00 90.06 74 TRP A CA 1
ATOM 579 C C . TRP A 1 74 ? 18.745 11.627 -40.932 1.00 90.06 74 TRP A C 1
ATOM 581 O O . TRP A 1 74 ? 18.885 11.368 -42.123 1.00 90.06 74 TRP A O 1
ATOM 591 N N . GLN A 1 75 ? 17.570 11.466 -40.319 1.00 86.69 75 GLN A N 1
ATOM 592 C CA . GLN A 1 75 ? 16.360 10.976 -40.979 1.00 86.69 75 GLN A CA 1
ATOM 593 C C . GLN A 1 75 ? 16.569 9.613 -41.654 1.00 86.69 75 GLN A C 1
ATOM 595 O O . GLN A 1 75 ? 15.914 9.299 -42.647 1.00 86.69 75 GLN A O 1
ATOM 600 N N . ARG A 1 76 ? 17.463 8.785 -41.090 1.00 86.44 76 ARG A N 1
ATOM 601 C CA . ARG A 1 76 ? 17.831 7.457 -41.605 1.00 86.44 76 ARG A CA 1
ATOM 602 C C . ARG A 1 76 ? 18.418 7.491 -43.018 1.00 86.44 76 ARG A C 1
ATOM 604 O O . ARG A 1 76 ? 18.275 6.534 -43.778 1.00 86.44 76 ARG A O 1
ATOM 611 N N . ALA A 1 77 ? 19.062 8.597 -43.366 1.00 87.62 77 ALA A N 1
ATOM 612 C CA . ALA A 1 77 ? 19.833 8.751 -44.583 1.00 87.62 77 ALA A CA 1
ATOM 613 C C . ALA A 1 77 ? 21.283 9.082 -44.225 1.00 87.62 77 ALA A C 1
ATOM 615 O O . ALA A 1 77 ? 21.562 9.729 -43.217 1.00 87.62 77 ALA A O 1
ATOM 616 N N . TRP A 1 78 ? 22.220 8.644 -45.063 1.00 88.44 78 TRP A N 1
ATOM 617 C CA . TRP A 1 78 ? 23.614 9.039 -44.903 1.00 88.44 78 TRP A CA 1
ATOM 618 C C . TRP A 1 78 ? 23.776 10.530 -45.236 1.00 88.44 78 TRP A C 1
ATOM 620 O O . TRP A 1 78 ? 23.269 10.969 -46.273 1.00 88.44 78 TRP A O 1
ATOM 630 N N . PRO A 1 79 ? 24.476 11.315 -44.398 1.00 87.81 79 PRO A N 1
ATOM 631 C CA . PRO A 1 79 ? 24.797 12.696 -44.732 1.00 87.81 79 PRO A CA 1
ATOM 632 C C . PRO A 1 79 ? 25.748 12.751 -45.937 1.00 87.81 79 PRO A C 1
ATOM 634 O O . PRO A 1 79 ? 26.510 11.817 -46.189 1.00 87.81 79 PRO A O 1
ATOM 637 N N . ALA A 1 80 ? 25.710 13.858 -46.684 1.00 84.00 80 ALA A N 1
ATOM 638 C CA . ALA A 1 80 ? 26.484 14.017 -47.919 1.00 84.00 80 ALA A CA 1
ATOM 639 C C . ALA A 1 80 ? 28.007 13.997 -47.688 1.00 84.00 80 ALA A C 1
ATOM 641 O O . ALA A 1 80 ? 28.758 13.537 -48.546 1.00 84.00 80 ALA A O 1
ATOM 642 N N . GLN A 1 81 ? 28.455 14.486 -46.529 1.00 85.75 81 GLN A N 1
ATOM 643 C CA . GLN A 1 81 ? 29.852 14.478 -46.099 1.00 85.75 81 GLN A CA 1
ATOM 644 C C . GLN A 1 81 ? 29.925 13.972 -44.657 1.00 85.75 81 GLN A C 1
ATOM 646 O O . GLN A 1 81 ? 29.276 14.531 -43.767 1.00 85.75 81 GLN A O 1
ATOM 651 N N . LEU A 1 82 ? 30.686 12.894 -44.452 1.00 89.44 82 LEU A N 1
ATOM 652 C CA . LEU A 1 82 ? 30.813 12.202 -43.175 1.00 89.44 82 LEU A CA 1
ATOM 653 C C . LEU A 1 82 ? 32.260 11.795 -42.913 1.00 89.44 82 LEU A C 1
ATOM 655 O O . LEU A 1 82 ? 32.764 10.876 -43.564 1.00 89.44 82 LEU A O 1
ATOM 659 N N . ASP A 1 83 ? 32.867 12.403 -41.902 1.00 91.31 83 ASP A N 1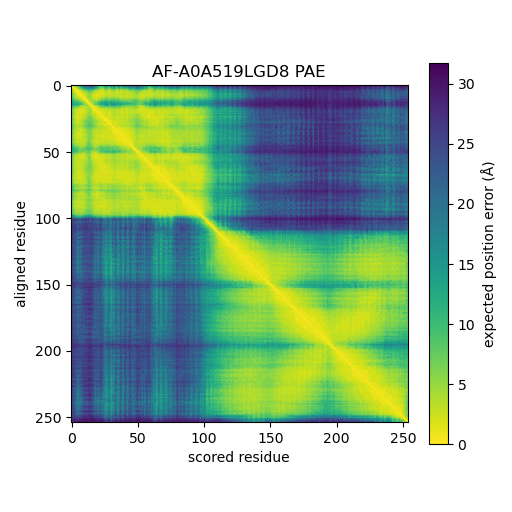
ATOM 660 C CA . ASP A 1 83 ? 34.171 12.007 -41.388 1.00 91.31 83 ASP A CA 1
ATOM 661 C C . ASP A 1 83 ? 33.979 11.080 -40.184 1.00 91.31 83 ASP A C 1
ATOM 663 O O . ASP A 1 83 ? 33.419 11.453 -39.152 1.00 91.31 83 ASP A O 1
ATOM 667 N N . CYS A 1 84 ? 34.406 9.826 -40.312 1.00 92.19 84 CYS A N 1
ATOM 668 C CA . CYS A 1 84 ? 34.310 8.836 -39.245 1.00 92.19 84 CYS A CA 1
ATOM 669 C C . CYS A 1 84 ? 35.420 7.790 -39.363 1.00 92.19 84 CYS A C 1
ATOM 671 O O . CYS A 1 84 ? 35.934 7.524 -40.447 1.00 92.19 84 CYS A O 1
ATOM 673 N N . THR A 1 85 ? 35.765 7.165 -38.242 1.00 92.62 85 THR A N 1
ATOM 674 C CA . THR A 1 85 ? 36.652 5.989 -38.228 1.00 92.62 85 THR A CA 1
ATOM 675 C C . THR A 1 85 ? 35.925 4.736 -38.728 1.00 92.62 85 THR A C 1
ATOM 677 O O . THR A 1 85 ? 34.697 4.663 -38.654 1.00 92.62 85 THR A O 1
ATOM 680 N N . ASP A 1 86 ? 36.673 3.721 -39.167 1.00 91.69 86 ASP A N 1
ATOM 681 C CA . ASP A 1 86 ? 36.106 2.453 -39.662 1.00 91.69 86 ASP A CA 1
ATOM 682 C C . ASP A 1 86 ? 35.185 1.788 -38.624 1.00 91.69 86 ASP A C 1
ATOM 684 O O . ASP A 1 86 ? 34.055 1.422 -38.928 1.00 91.69 86 ASP A O 1
ATOM 688 N N . ALA A 1 87 ? 35.599 1.748 -37.352 1.00 89.56 87 ALA A N 1
ATOM 689 C CA . ALA A 1 87 ? 34.788 1.169 -36.277 1.00 89.56 87 ALA A CA 1
ATOM 690 C C . ALA A 1 87 ? 33.461 1.919 -36.038 1.00 89.56 87 ALA A C 1
ATOM 692 O O . ALA A 1 87 ? 32.449 1.310 -35.686 1.00 89.56 87 ALA A O 1
ATOM 693 N N . GLN A 1 88 ? 33.448 3.246 -36.212 1.00 92.25 88 GLN A N 1
ATOM 694 C CA . GLN A 1 88 ? 32.225 4.051 -36.109 1.00 92.25 88 GLN A CA 1
ATOM 695 C C . GLN A 1 88 ? 31.310 3.824 -37.313 1.00 92.25 88 GLN A C 1
ATOM 697 O O . GLN A 1 88 ? 30.090 3.770 -37.147 1.00 92.25 88 GLN A O 1
ATOM 702 N N . ARG A 1 89 ? 31.892 3.667 -38.507 1.00 92.94 89 ARG A N 1
ATOM 703 C CA . ARG A 1 89 ? 31.158 3.338 -39.728 1.00 92.94 89 ARG A CA 1
ATOM 704 C C . ARG A 1 89 ? 30.477 1.979 -39.611 1.00 92.94 89 ARG A C 1
ATOM 706 O O . ARG A 1 89 ? 29.264 1.926 -39.781 1.00 92.94 89 ARG A O 1
ATOM 713 N N . ASP A 1 90 ? 31.202 0.942 -39.194 1.00 92.44 90 ASP A N 1
ATOM 714 C CA . ASP A 1 90 ? 30.655 -0.406 -38.978 1.00 92.44 90 ASP A CA 1
ATOM 715 C C . ASP A 1 90 ? 29.478 -0.403 -37.985 1.00 92.44 90 ASP A C 1
ATOM 717 O O . ASP A 1 90 ? 28.479 -1.106 -38.155 1.00 92.44 90 ASP A O 1
ATOM 721 N N . MET A 1 91 ? 29.584 0.402 -36.920 1.00 92.38 91 MET A N 1
ATOM 722 C CA . MET A 1 91 ? 28.526 0.569 -35.922 1.00 92.38 91 MET A CA 1
ATOM 723 C C . MET A 1 91 ? 27.273 1.220 -36.522 1.00 92.38 91 MET A C 1
ATOM 725 O O . MET A 1 91 ? 26.160 0.735 -36.301 1.00 92.38 91 MET A O 1
ATOM 729 N N . LEU A 1 92 ? 27.448 2.314 -37.270 1.00 92.88 92 LEU A N 1
ATOM 730 C CA . LEU A 1 92 ? 26.356 3.037 -37.923 1.00 92.88 92 LEU A CA 1
ATOM 731 C C . LEU A 1 92 ? 25.703 2.206 -39.030 1.00 92.88 92 LEU A C 1
ATOM 733 O O . LEU A 1 92 ? 24.483 2.212 -39.128 1.00 92.88 92 LEU A O 1
ATOM 737 N N . GLU A 1 93 ? 26.478 1.449 -39.807 1.00 93.44 93 GLU A N 1
ATOM 738 C CA . GLU A 1 93 ? 25.966 0.524 -40.825 1.00 93.44 93 GLU A CA 1
ATOM 739 C C . GLU A 1 93 ? 25.117 -0.578 -40.194 1.00 93.44 93 GLU A C 1
ATOM 741 O O . GLU A 1 93 ? 23.985 -0.802 -40.617 1.00 93.44 93 GLU A O 1
ATOM 746 N N . ARG A 1 94 ? 25.587 -1.187 -39.098 1.00 91.81 94 ARG A N 1
ATOM 747 C CA . ARG A 1 94 ? 24.802 -2.189 -38.365 1.00 91.81 94 ARG A CA 1
ATOM 748 C C . ARG A 1 94 ? 23.490 -1.618 -37.831 1.00 91.81 94 ARG A C 1
ATOM 750 O O . ARG A 1 94 ? 22.462 -2.288 -37.861 1.00 91.81 94 ARG A O 1
ATOM 757 N N . VAL A 1 95 ? 23.513 -0.383 -37.332 1.00 91.88 95 VAL A N 1
ATOM 758 C CA . VAL A 1 95 ? 22.295 0.322 -36.916 1.00 91.88 95 VAL A CA 1
ATOM 759 C C . VAL A 1 95 ? 21.400 0.614 -38.117 1.00 91.88 95 VAL A C 1
ATOM 761 O O . VAL A 1 95 ? 20.198 0.395 -38.021 1.00 91.88 95 VAL A O 1
ATOM 764 N N . ALA A 1 96 ? 21.949 1.057 -39.246 1.00 90.31 96 ALA A N 1
ATOM 765 C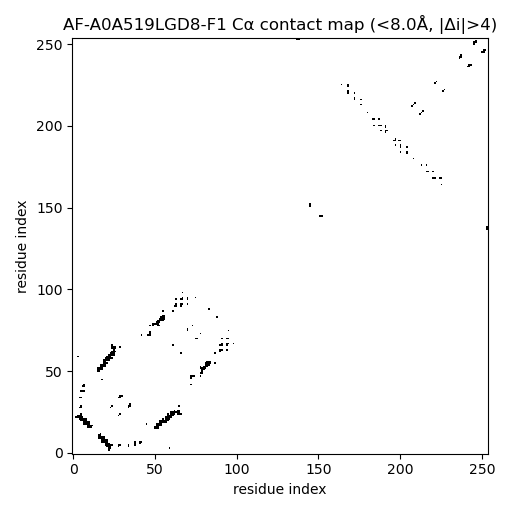 CA . ALA A 1 96 ? 21.190 1.337 -40.460 1.00 90.31 96 ALA A CA 1
ATOM 766 C C . ALA A 1 96 ? 20.471 0.089 -40.993 1.00 90.31 96 ALA A C 1
ATOM 768 O O . ALA A 1 96 ? 19.296 0.176 -41.345 1.00 90.31 96 ALA A O 1
ATOM 769 N N . GLU A 1 97 ? 21.136 -1.070 -40.979 1.00 89.56 97 GLU A N 1
ATOM 770 C CA . GLU A 1 97 ? 20.564 -2.361 -41.380 1.00 89.56 97 GLU A CA 1
ATOM 771 C C . GLU A 1 97 ? 19.475 -2.855 -40.419 1.00 89.56 97 GLU A C 1
ATOM 773 O O . GLU A 1 97 ? 18.441 -3.363 -40.852 1.00 89.56 97 GLU A O 1
ATOM 778 N N . LEU A 1 98 ? 19.700 -2.717 -39.108 1.00 86.12 98 LEU A N 1
ATOM 779 C CA . LEU A 1 98 ? 18.792 -3.227 -38.075 1.00 86.12 98 LEU A CA 1
ATOM 780 C C . LEU A 1 98 ? 17.676 -2.242 -37.699 1.00 86.12 98 LEU A C 1
ATOM 782 O O . LEU A 1 98 ? 16.722 -2.630 -37.022 1.00 86.12 98 LEU A O 1
ATOM 786 N N . THR A 1 99 ? 17.762 -0.979 -38.128 1.00 83.12 99 THR A N 1
ATOM 787 C CA . THR A 1 99 ? 16.705 0.015 -37.914 1.00 83.12 99 THR A CA 1
ATOM 788 C C . THR A 1 99 ? 15.503 -0.342 -38.780 1.00 83.12 99 THR A C 1
ATOM 790 O O . THR A 1 99 ? 15.406 0.040 -39.945 1.00 83.12 99 THR A O 1
ATOM 793 N N . THR A 1 100 ? 14.534 -1.037 -38.196 1.00 78.12 100 THR A N 1
ATOM 794 C CA . THR A 1 100 ? 13.256 -1.305 -38.855 1.00 78.12 100 THR A CA 1
ATOM 795 C C . THR A 1 100 ? 12.405 -0.034 -38.924 1.00 78.12 100 THR A C 1
ATOM 797 O O . THR A 1 100 ? 12.315 0.736 -37.964 1.00 78.12 100 THR A O 1
ATOM 800 N N . GLY A 1 101 ? 11.788 0.200 -40.084 1.00 69.31 101 GLY A N 1
ATOM 801 C CA . GLY A 1 101 ? 11.006 1.399 -40.366 1.00 69.31 101 GLY A CA 1
ATOM 802 C C . GLY A 1 101 ? 9.785 1.591 -39.459 1.00 69.31 101 GLY A C 1
ATOM 803 O O . GLY A 1 101 ? 9.120 0.638 -39.071 1.00 69.31 101 GLY A O 1
ATOM 804 N N . THR A 1 102 ? 9.472 2.875 -39.244 1.00 58.72 102 THR A N 1
ATOM 805 C CA . THR A 1 102 ? 8.246 3.451 -38.647 1.00 58.72 102 THR A CA 1
ATOM 806 C C . THR A 1 102 ? 7.861 3.025 -37.224 1.00 58.72 102 THR A C 1
ATOM 808 O O . THR A 1 102 ? 7.419 1.911 -36.973 1.00 58.72 102 THR A O 1
ATOM 811 N N . GLU A 1 103 ? 7.894 3.998 -36.304 1.00 59.00 103 GLU A N 1
ATOM 812 C CA . GLU A 1 103 ? 6.930 4.036 -35.201 1.00 59.00 103 GLU A CA 1
ATOM 813 C C . GLU A 1 103 ? 5.536 3.880 -35.843 1.00 59.00 103 GLU A C 1
ATOM 815 O O . GLU A 1 103 ? 5.262 4.597 -36.817 1.00 59.00 103 GLU A O 1
ATOM 820 N N . PRO A 1 104 ? 4.693 2.921 -35.418 1.00 61.41 104 PRO A N 1
ATOM 821 C CA . PRO A 1 104 ? 3.366 2.788 -36.000 1.00 61.41 104 PRO A CA 1
ATOM 822 C C . PRO A 1 104 ? 2.669 4.152 -35.888 1.00 61.41 104 PRO A C 1
ATOM 824 O O . PRO A 1 104 ? 2.742 4.772 -34.818 1.00 61.41 104 PRO A O 1
ATOM 827 N N . PRO A 1 105 ? 2.056 4.676 -36.968 1.00 63.78 105 PRO A N 1
ATOM 828 C CA . PRO A 1 105 ? 1.312 5.924 -36.877 1.00 63.78 105 PRO A CA 1
ATOM 829 C C . PRO A 1 105 ? 0.327 5.783 -35.719 1.00 63.78 105 PRO A C 1
ATOM 831 O O . PRO A 1 105 ? -0.366 4.770 -35.639 1.00 63.78 105 PRO A O 1
ATOM 834 N N . ARG A 1 106 ? 0.307 6.752 -34.790 1.00 59.12 106 ARG A N 1
ATOM 835 C CA . ARG A 1 106 ? -0.661 6.749 -33.685 1.00 59.12 106 ARG A CA 1
ATOM 836 C C . ARG A 1 106 ? -2.048 6.629 -34.307 1.00 59.12 106 ARG A C 1
ATOM 838 O O . ARG A 1 106 ? -2.502 7.579 -34.946 1.00 59.12 106 ARG A O 1
ATOM 845 N N . GLU A 1 107 ? -2.663 5.453 -34.187 1.00 62.72 107 GLU A N 1
ATOM 846 C CA . GLU A 1 107 ? -3.973 5.219 -34.781 1.00 62.72 107 GLU A CA 1
ATOM 847 C C . GLU A 1 107 ? -4.960 6.238 -34.186 1.00 62.72 107 GLU A C 1
ATOM 849 O O . GLU A 1 107 ? -4.893 6.551 -32.991 1.00 62.72 107 GLU A O 1
ATOM 854 N N . PRO A 1 108 ? -5.820 6.855 -35.014 1.00 69.00 108 PRO A N 1
ATOM 855 C CA . PRO A 1 108 ? -6.808 7.796 -34.517 1.00 69.00 108 PRO A CA 1
ATOM 856 C C . PRO A 1 108 ? -7.767 7.068 -33.575 1.00 69.00 108 PRO A C 1
ATOM 858 O O . PRO A 1 108 ? -8.170 5.945 -33.854 1.00 69.00 108 PRO A O 1
ATOM 861 N N . TRP A 1 109 ? -8.160 7.740 -32.493 1.00 60.00 109 TRP A N 1
ATOM 862 C CA . TRP A 1 109 ? -9.074 7.230 -31.473 1.00 60.00 109 TRP A CA 1
ATOM 863 C C . TRP A 1 109 ? -10.279 6.502 -32.086 1.00 60.00 109 TRP A C 1
ATOM 865 O O . TRP A 1 109 ? -11.131 7.121 -32.731 1.00 60.00 109 TRP A O 1
ATOM 875 N N . ARG A 1 110 ? -10.379 5.191 -31.853 1.00 77.94 110 ARG A N 1
ATOM 876 C CA . ARG A 1 110 ? -11.540 4.373 -32.227 1.00 77.94 110 ARG A CA 1
ATOM 877 C C . ARG A 1 110 ? -12.273 3.935 -30.967 1.00 77.94 110 ARG A C 1
ATOM 879 O O . ARG A 1 110 ? -11.664 3.419 -30.040 1.00 77.94 110 ARG A O 1
ATOM 886 N N . LEU A 1 111 ? -13.603 4.063 -30.954 1.00 78.94 111 LEU A N 1
ATOM 887 C CA . LEU A 1 111 ? -14.449 3.562 -29.855 1.00 78.94 111 LEU A CA 1
ATOM 888 C C . LEU A 1 111 ? -14.190 2.075 -29.547 1.00 78.94 111 LEU A C 1
ATOM 890 O O . LEU A 1 111 ? -14.289 1.663 -28.397 1.00 78.94 111 LEU A O 1
ATOM 894 N N . ALA A 1 112 ? -13.808 1.290 -30.559 1.00 81.56 112 ALA A N 1
ATOM 895 C CA . ALA A 1 112 ? -13.412 -0.105 -30.399 1.00 81.56 112 ALA A CA 1
ATOM 896 C C . ALA A 1 112 ? -12.169 -0.283 -29.505 1.00 81.56 112 ALA A C 1
ATOM 898 O O . ALA A 1 112 ? -12.139 -1.207 -28.703 1.00 81.56 112 ALA A O 1
ATOM 899 N N . GLU A 1 113 ? -11.182 0.613 -29.590 1.00 80.50 113 GLU A N 1
ATOM 900 C CA . GLU A 1 113 ? -9.969 0.556 -28.761 1.00 80.50 113 GLU A CA 1
ATOM 901 C C . GLU A 1 113 ? -10.265 0.906 -27.304 1.00 80.50 113 GLU A C 1
ATOM 903 O O . GLU A 1 113 ? -9.675 0.328 -26.396 1.00 80.50 113 GLU A O 1
ATOM 908 N N . GLU A 1 114 ? -11.201 1.822 -27.055 1.00 81.75 114 GLU A N 1
ATOM 909 C CA . GLU A 1 114 ? -11.593 2.171 -25.688 1.00 81.75 114 GLU A CA 1
ATOM 910 C C . GLU A 1 114 ? -12.411 1.046 -25.035 1.00 81.75 114 GLU A C 1
ATOM 912 O O . GLU A 1 114 ? -12.234 0.746 -23.854 1.00 81.75 114 GLU A O 1
ATOM 917 N N . VAL A 1 115 ? -13.246 0.354 -25.820 1.00 90.56 115 VAL A N 1
ATOM 918 C CA . VAL A 1 115 ? -13.926 -0.875 -25.385 1.00 90.56 115 VAL A CA 1
ATOM 919 C C . VAL A 1 115 ? -12.921 -1.998 -25.126 1.00 90.56 115 VAL A C 1
ATOM 921 O O . VAL A 1 115 ? -13.071 -2.708 -24.136 1.00 90.56 115 VAL A O 1
ATOM 924 N N . ASP A 1 116 ? -11.885 -2.143 -25.955 1.00 89.75 116 ASP A N 1
ATOM 925 C CA . ASP A 1 116 ? -10.842 -3.156 -25.761 1.00 89.75 116 ASP A CA 1
ATOM 926 C C . ASP A 1 116 ? -10.000 -2.871 -24.507 1.00 89.75 116 ASP A C 1
ATOM 928 O O . ASP A 1 116 ? -9.807 -3.748 -23.665 1.00 89.75 116 ASP A O 1
ATOM 932 N N . ARG A 1 117 ? -9.610 -1.609 -24.282 1.00 86.69 117 ARG A N 1
ATOM 933 C CA . ARG A 1 117 ? -8.954 -1.169 -23.036 1.00 86.69 117 ARG A CA 1
ATOM 934 C C . ARG A 1 117 ? -9.814 -1.444 -21.808 1.00 86.69 117 ARG A C 1
ATOM 936 O O . ARG A 1 117 ? -9.304 -1.944 -20.804 1.00 86.69 117 ARG A O 1
ATOM 943 N N . LEU A 1 118 ? -11.113 -1.147 -21.880 1.00 91.94 118 LEU A N 1
ATOM 944 C CA . LEU A 1 118 ? -12.054 -1.460 -20.807 1.00 91.94 118 LEU A CA 1
ATOM 945 C C . LEU A 1 118 ? -12.168 -2.975 -20.604 1.00 91.94 118 LEU A C 1
ATOM 947 O O . LEU A 1 118 ? -12.139 -3.438 -19.466 1.00 91.94 118 LEU A O 1
ATOM 951 N N . GLY A 1 119 ? -12.234 -3.752 -21.685 1.00 92.81 119 GLY A N 1
ATOM 952 C CA . GLY A 1 119 ? -12.249 -5.213 -21.656 1.00 92.81 119 GLY A CA 1
ATOM 953 C C . GLY A 1 119 ? -11.022 -5.787 -20.952 1.00 92.81 119 GLY A C 1
ATOM 954 O O . GLY A 1 119 ? -11.165 -6.599 -20.039 1.00 92.81 119 GLY A O 1
ATOM 955 N N . LEU A 1 120 ? -9.826 -5.303 -21.289 1.00 92.81 120 LEU A N 1
ATOM 956 C CA . LEU A 1 120 ? -8.575 -5.692 -20.634 1.00 92.81 120 LEU A CA 1
ATOM 957 C C . LEU A 1 120 ? -8.566 -5.328 -19.144 1.00 92.81 120 LEU A C 1
ATOM 959 O O . LEU A 1 120 ? -8.174 -6.150 -18.316 1.00 92.81 120 LEU A O 1
ATOM 963 N N . LEU A 1 121 ? -9.044 -4.135 -18.773 1.00 92.81 121 LEU A N 1
ATOM 964 C CA . LEU A 1 121 ? -9.166 -3.728 -17.367 1.00 92.81 121 LEU A CA 1
ATOM 965 C C . LEU A 1 121 ? -10.132 -4.626 -16.589 1.00 92.81 121 LEU A C 1
ATOM 967 O O . LEU A 1 121 ? -9.825 -5.034 -15.468 1.00 92.81 121 LEU A O 1
ATOM 971 N N . VAL A 1 122 ? -11.276 -4.968 -17.184 1.00 95.25 122 VAL A N 1
ATOM 972 C CA . VAL A 1 122 ? -12.264 -5.864 -16.575 1.00 95.25 122 VAL A CA 1
ATOM 973 C C . VAL A 1 122 ? -11.690 -7.268 -16.422 1.00 95.25 122 VAL A C 1
ATOM 975 O O . VAL A 1 122 ? -11.775 -7.834 -15.336 1.00 95.25 122 VAL A O 1
ATOM 978 N N . LEU A 1 123 ? -11.056 -7.821 -17.458 1.00 95.00 123 LEU A N 1
ATOM 979 C CA . LEU A 1 123 ? -10.433 -9.146 -17.402 1.00 95.00 123 LEU A CA 1
ATOM 980 C C . LEU A 1 123 ? -9.317 -9.201 -16.352 1.00 95.00 123 LEU A C 1
ATOM 982 O O . LEU A 1 123 ? -9.259 -10.147 -15.563 1.00 95.00 123 LEU A O 1
ATOM 986 N N . HIS A 1 124 ? -8.481 -8.162 -16.266 1.00 94.75 124 HIS A N 1
ATOM 987 C CA . HIS A 1 124 ? -7.499 -8.031 -15.193 1.00 94.75 124 HIS A CA 1
ATOM 988 C C . HIS A 1 124 ? -8.166 -7.948 -13.816 1.00 94.75 124 HIS A C 1
ATOM 990 O O . HIS A 1 124 ? -7.715 -8.620 -12.887 1.00 94.75 124 HIS A O 1
ATOM 996 N N . GLY A 1 125 ? -9.244 -7.175 -13.668 1.00 94.56 125 GLY A N 1
ATOM 997 C CA . GLY A 1 125 ? -10.003 -7.068 -12.421 1.00 94.56 125 GLY A CA 1
ATOM 998 C C . GLY A 1 125 ? -10.610 -8.402 -11.981 1.00 94.56 125 GLY A C 1
ATOM 999 O O . GLY A 1 125 ? -10.471 -8.791 -10.822 1.00 94.56 125 GLY A O 1
ATOM 1000 N N . VAL A 1 126 ? -11.204 -9.151 -12.913 1.00 96.50 126 VAL A N 1
ATOM 1001 C CA . VAL A 1 126 ? -11.758 -10.492 -12.669 1.00 96.50 126 VAL A CA 1
ATOM 1002 C C . VAL A 1 126 ? -10.663 -11.463 -12.235 1.00 96.50 126 VAL A C 1
ATOM 1004 O O . VAL A 1 126 ? -10.856 -12.213 -11.278 1.00 96.50 126 VAL A O 1
ATOM 1007 N N . ASN A 1 127 ? -9.492 -11.422 -12.875 1.00 95.62 127 ASN A N 1
ATOM 1008 C CA . ASN A 1 127 ? -8.366 -12.263 -12.480 1.00 95.62 127 ASN A CA 1
ATOM 1009 C C . ASN A 1 127 ? -7.875 -11.948 -11.052 1.00 95.62 127 ASN A C 1
ATOM 1011 O O . ASN A 1 127 ? -7.628 -12.859 -10.264 1.00 95.62 127 ASN A O 1
ATOM 1015 N N . HIS A 1 128 ? -7.807 -10.666 -10.671 1.00 94.50 128 HIS A N 1
ATOM 1016 C CA . HIS A 1 128 ? -7.479 -10.270 -9.294 1.00 94.50 128 HIS A CA 1
ATOM 1017 C C . HIS A 1 128 ? -8.543 -10.725 -8.289 1.00 94.50 128 HIS A C 1
ATOM 1019 O O . HIS A 1 128 ? -8.200 -11.224 -7.217 1.00 94.50 128 HIS A O 1
ATOM 1025 N N . ALA A 1 129 ? -9.826 -10.590 -8.632 1.00 95.56 129 ALA A N 1
ATOM 1026 C CA . ALA A 1 129 ? -10.925 -11.047 -7.788 1.00 95.56 129 ALA A CA 1
ATOM 1027 C C . ALA A 1 129 ? -10.874 -12.567 -7.570 1.00 95.56 129 ALA A C 1
ATOM 1029 O O . ALA A 1 129 ? -11.073 -13.033 -6.448 1.00 95.56 129 ALA A O 1
ATOM 1030 N N . ARG A 1 130 ? -10.534 -13.336 -8.614 1.00 96.50 130 ARG A N 1
ATOM 1031 C CA . ARG A 1 130 ? -10.313 -14.782 -8.514 1.00 96.50 130 ARG A CA 1
ATOM 1032 C C . ARG A 1 130 ? -9.184 -15.114 -7.536 1.00 96.50 130 ARG A C 1
ATOM 1034 O O . ARG A 1 130 ? -9.410 -15.913 -6.635 1.00 96.50 130 ARG A O 1
ATOM 1041 N N . HIS A 1 131 ? -8.013 -14.486 -7.658 1.00 93.62 131 HIS A N 1
ATOM 1042 C CA . HIS A 1 131 ? -6.902 -14.723 -6.723 1.00 93.62 131 HIS A CA 1
ATOM 1043 C C . HIS A 1 131 ? -7.257 -14.335 -5.279 1.00 93.62 131 HIS A C 1
ATOM 1045 O O . HIS A 1 131 ? -6.880 -15.029 -4.336 1.00 93.62 131 HIS A O 1
ATOM 1051 N N . MET A 1 132 ? -8.014 -13.250 -5.085 1.00 93.75 132 MET A N 1
ATOM 1052 C CA . MET A 1 132 ? -8.503 -12.860 -3.760 1.00 93.75 132 MET A CA 1
ATOM 1053 C C . MET A 1 132 ? -9.452 -13.918 -3.183 1.00 93.75 132 MET A C 1
ATOM 1055 O O . MET A 1 132 ? -9.341 -14.261 -2.007 1.00 93.75 132 MET A O 1
ATOM 1059 N N . LEU A 1 133 ? -10.347 -14.467 -4.009 1.00 96.38 133 LEU A N 1
ATOM 1060 C CA . LEU A 1 133 ? -11.259 -15.534 -3.607 1.00 96.38 133 LEU A CA 1
ATOM 1061 C C . LEU A 1 133 ? -10.514 -16.832 -3.272 1.00 96.38 133 LEU A C 1
ATOM 1063 O O . LEU A 1 133 ? -10.843 -17.468 -2.275 1.00 96.38 133 LEU A O 1
ATOM 1067 N N . GLU A 1 134 ? -9.500 -17.203 -4.056 1.00 95.56 134 GLU A N 1
ATOM 1068 C CA . GLU A 1 134 ? -8.635 -18.360 -3.786 1.00 95.56 134 GLU A CA 1
ATOM 1069 C C . GLU A 1 134 ? -7.896 -18.198 -2.447 1.00 95.56 134 GLU A C 1
ATOM 1071 O O . GLU A 1 134 ? -7.944 -19.096 -1.607 1.00 95.56 134 GLU A O 1
ATOM 1076 N N . MET A 1 135 ? -7.306 -17.025 -2.191 1.00 93.12 135 MET A N 1
ATOM 1077 C CA . MET A 1 135 ? -6.617 -16.718 -0.931 1.00 93.12 135 MET A CA 1
ATOM 1078 C C . MET A 1 135 ? -7.562 -16.769 0.279 1.00 93.12 135 MET A C 1
ATOM 1080 O O . MET A 1 135 ? -7.238 -17.374 1.302 1.00 93.12 135 MET A O 1
ATOM 1084 N N . VAL A 1 136 ? -8.743 -16.151 0.177 1.00 95.25 136 VAL A N 1
ATOM 1085 C CA . VAL A 1 136 ? -9.749 -16.174 1.253 1.00 95.25 136 VAL A CA 1
ATOM 1086 C C . VAL A 1 136 ? -10.285 -17.592 1.463 1.00 95.25 136 VAL A C 1
ATOM 1088 O O . VAL A 1 136 ? -10.429 -18.029 2.604 1.00 95.25 136 VAL A O 1
ATOM 1091 N N . GLY A 1 137 ? -10.542 -18.329 0.382 1.00 95.81 137 GLY A N 1
ATOM 1092 C CA . GLY A 1 137 ? -10.986 -19.719 0.430 1.00 95.81 137 GLY A CA 1
ATOM 1093 C C . GLY A 1 137 ? -9.978 -20.620 1.139 1.00 95.81 137 GLY A C 1
ATOM 1094 O O . GLY A 1 137 ? -10.359 -21.356 2.049 1.00 95.81 137 GLY A O 1
ATOM 1095 N N . GLN A 1 138 ? -8.693 -20.508 0.794 1.00 93.81 138 GLN A N 1
ATOM 1096 C CA . GLN A 1 138 ? -7.620 -21.255 1.452 1.00 93.81 138 GLN A CA 1
ATOM 1097 C C . GLN A 1 138 ? -7.531 -20.910 2.943 1.00 93.81 138 GLN A C 1
ATOM 1099 O O . GLN A 1 138 ? -7.530 -21.814 3.777 1.00 93.81 138 GLN A O 1
ATOM 1104 N N . LEU A 1 139 ? -7.585 -19.620 3.300 1.00 92.62 139 LEU A N 1
ATOM 1105 C CA . LEU A 1 139 ? -7.575 -19.176 4.698 1.00 92.62 139 LEU A CA 1
ATOM 1106 C C . LEU A 1 139 ? -8.732 -19.780 5.510 1.00 92.62 139 LEU A C 1
ATOM 1108 O O . LEU A 1 139 ? -8.531 -20.238 6.635 1.00 92.62 139 LEU A O 1
ATOM 1112 N N . VAL A 1 140 ? -9.945 -19.809 4.948 1.00 95.25 140 VAL A N 1
ATOM 1113 C CA . VAL A 1 140 ? -11.121 -20.409 5.601 1.00 95.25 140 VAL A CA 1
ATOM 1114 C C . VAL A 1 140 ? -10.944 -21.918 5.777 1.00 95.25 140 VAL A C 1
ATOM 1116 O O . VAL A 1 140 ? -11.252 -22.454 6.846 1.00 95.25 140 VAL A O 1
ATOM 1119 N N . LEU A 1 141 ? -10.426 -22.614 4.760 1.00 94.06 141 LEU A N 1
ATOM 1120 C CA . LEU A 1 141 ? -10.144 -24.048 4.842 1.00 94.06 141 LEU A CA 1
ATOM 1121 C C . LEU A 1 141 ? -9.086 -24.353 5.908 1.00 94.06 141 LEU A C 1
ATOM 1123 O O . LEU A 1 141 ? -9.272 -25.287 6.692 1.00 94.06 141 LEU A O 1
ATOM 1127 N N . ASP A 1 142 ? -8.024 -23.556 5.990 1.00 90.62 142 ASP A N 1
ATOM 1128 C CA . ASP A 1 142 ? -6.960 -23.713 6.981 1.00 90.62 142 ASP A CA 1
ATOM 1129 C C . ASP A 1 142 ? -7.437 -23.407 8.399 1.00 90.62 142 ASP A C 1
ATOM 1131 O O . ASP A 1 142 ? -7.152 -24.177 9.322 1.00 90.62 142 ASP A O 1
ATOM 1135 N N . MET A 1 143 ? -8.254 -22.365 8.581 1.00 91.00 143 MET A N 1
ATOM 1136 C CA . MET A 1 143 ? -8.940 -22.112 9.852 1.00 91.00 143 MET A CA 1
ATOM 1137 C C . MET A 1 143 ? -9.831 -23.295 10.250 1.00 91.00 143 MET A C 1
ATOM 1139 O O . MET A 1 143 ? -9.807 -23.721 11.404 1.00 91.00 143 MET A O 1
ATOM 1143 N N . GLY A 1 144 ? -10.571 -23.878 9.302 1.00 93.81 144 GLY A N 1
ATOM 1144 C CA . GLY A 1 144 ? -11.388 -25.069 9.538 1.00 93.81 144 GLY A CA 1
ATOM 1145 C C . GLY A 1 144 ? -10.561 -26.300 9.930 1.00 93.81 144 GLY A C 1
ATOM 1146 O O . GLY A 1 144 ? -10.931 -27.033 10.852 1.00 93.81 144 GLY A O 1
ATOM 1147 N N . ARG A 1 145 ? -9.413 -26.525 9.277 1.00 90.56 145 ARG A N 1
ATOM 1148 C CA . ARG A 1 145 ? -8.463 -27.600 9.628 1.00 90.56 145 ARG A CA 1
ATOM 1149 C C . ARG A 1 145 ? -7.873 -27.390 11.021 1.00 90.56 145 ARG A C 1
ATOM 1151 O O . ARG A 1 145 ? -7.809 -28.343 11.800 1.00 90.56 145 ARG A O 1
ATOM 1158 N N . LEU A 1 146 ? -7.497 -26.155 11.353 1.00 91.50 146 LEU A N 1
ATOM 1159 C CA . LEU A 1 146 ? -6.971 -25.792 12.665 1.00 91.50 146 LEU A CA 1
ATOM 1160 C C . LEU A 1 146 ? -8.026 -25.963 13.766 1.00 91.50 146 LEU A C 1
ATOM 1162 O O . LEU A 1 146 ? -7.721 -26.516 14.819 1.00 91.50 146 LEU A O 1
ATOM 1166 N N . ALA A 1 147 ? -9.278 -25.576 13.511 1.00 91.62 147 ALA A N 1
ATOM 1167 C CA . ALA A 1 147 ? -10.383 -25.763 14.450 1.00 91.62 147 ALA A CA 1
ATOM 1168 C C . ALA A 1 147 ? -10.663 -27.250 14.740 1.00 91.62 147 ALA A C 1
ATOM 1170 O O . ALA A 1 147 ? -10.973 -27.607 15.875 1.00 91.62 147 ALA A O 1
ATOM 1171 N N . ARG A 1 148 ? -10.504 -28.135 13.741 1.00 94.00 148 ARG A N 1
ATOM 1172 C CA . ARG A 1 148 ? -10.631 -29.594 13.923 1.00 94.00 148 ARG A CA 1
ATOM 1173 C C . ARG A 1 148 ? -9.494 -30.203 14.742 1.00 94.00 148 ARG A C 1
ATOM 1175 O O . ARG A 1 148 ? -9.710 -31.216 15.402 1.00 94.00 148 ARG A O 1
ATOM 1182 N N . ASN A 1 149 ? -8.294 -29.623 14.707 1.00 91.25 149 ASN A N 1
ATOM 1183 C CA . ASN A 1 149 ? -7.173 -30.089 15.522 1.00 91.25 149 ASN A CA 1
ATOM 1184 C C . ASN A 1 149 ? -6.382 -28.922 16.144 1.00 91.25 149 ASN A C 1
ATOM 1186 O O . ASN A 1 149 ? -5.266 -28.621 15.702 1.00 91.25 149 ASN A O 1
ATOM 1190 N N . PRO A 1 150 ? -6.915 -28.300 17.216 1.00 88.94 150 PRO A N 1
ATOM 1191 C CA . PRO A 1 150 ? -6.354 -27.079 17.792 1.00 88.94 150 PRO A CA 1
ATOM 1192 C C . PRO A 1 150 ? -4.921 -27.258 18.293 1.00 88.94 150 PRO A C 1
ATOM 1194 O O . PRO A 1 150 ? -4.130 -26.325 18.271 1.00 88.94 150 PRO A O 1
ATOM 1197 N N . ARG A 1 151 ? -4.537 -28.468 18.716 1.00 87.94 151 ARG A N 1
ATOM 1198 C CA . ARG A 1 151 ? -3.212 -28.741 19.299 1.00 87.94 151 ARG A CA 1
ATOM 1199 C C . ARG A 1 151 ? -2.048 -28.579 18.318 1.00 87.94 151 ARG A C 1
ATOM 1201 O O . ARG A 1 151 ? -0.912 -28.488 18.763 1.00 87.94 151 ARG A O 1
ATOM 1208 N N . ARG A 1 152 ? -2.316 -28.542 17.009 1.00 84.19 152 ARG A N 1
ATOM 1209 C CA . ARG A 1 152 ? -1.297 -28.320 15.968 1.00 84.19 152 ARG A CA 1
ATOM 1210 C C . ARG A 1 152 ? -1.078 -26.840 15.633 1.00 84.19 152 ARG A C 1
ATOM 1212 O O . ARG A 1 152 ? -0.226 -26.536 14.808 1.00 84.19 152 ARG A O 1
ATOM 1219 N N . GLY A 1 153 ? -1.843 -25.933 16.242 1.00 84.38 153 GLY A N 1
ATOM 1220 C CA . GLY A 1 153 ? -1.758 -24.500 15.971 1.00 84.38 153 GLY A CA 1
ATOM 1221 C C . GLY A 1 153 ? -0.493 -23.834 16.518 1.00 84.38 153 GLY A C 1
ATOM 1222 O O . GLY A 1 153 ? -0.068 -24.163 17.629 1.00 84.38 153 GLY A O 1
ATOM 1223 N N . PRO A 1 154 ? 0.068 -22.834 15.814 1.00 88.38 154 PRO A N 1
ATOM 1224 C CA . PRO A 1 154 ? 1.189 -22.029 16.296 1.00 88.38 154 PRO A CA 1
ATOM 1225 C C . PRO A 1 154 ? 0.721 -20.973 17.319 1.00 88.38 154 PRO A C 1
ATOM 1227 O O . PRO A 1 154 ? 0.863 -19.767 17.121 1.00 88.38 154 PRO A O 1
ATOM 1230 N N . TRP A 1 155 ? 0.137 -21.405 18.443 1.00 90.19 155 TRP A N 1
ATOM 1231 C CA . TRP A 1 155 ? -0.473 -20.514 19.449 1.00 90.19 155 TRP A CA 1
ATOM 1232 C C . TRP A 1 155 ? 0.495 -19.483 20.032 1.00 90.19 155 TRP A C 1
ATOM 1234 O O . TRP A 1 155 ? 0.090 -18.375 20.395 1.00 90.19 155 TRP A O 1
ATOM 1244 N N . ARG A 1 156 ? 1.786 -19.824 20.101 1.00 90.44 156 ARG A N 1
ATOM 1245 C CA . ARG A 1 156 ? 2.822 -18.903 20.576 1.00 90.44 156 ARG A CA 1
ATOM 1246 C C . ARG A 1 156 ? 2.996 -17.719 19.624 1.00 90.44 156 ARG A C 1
ATOM 1248 O O . ARG A 1 156 ? 3.068 -16.581 20.077 1.00 90.44 156 ARG A O 1
ATOM 1255 N N . ASP A 1 157 ? 2.976 -17.973 18.322 1.00 90.00 157 ASP A N 1
ATOM 1256 C CA . ASP A 1 157 ? 3.134 -16.921 17.320 1.00 90.00 157 ASP A CA 1
ATOM 1257 C C . ASP A 1 157 ? 1.857 -16.087 17.216 1.00 90.00 157 ASP A C 1
ATOM 1259 O O . ASP A 1 157 ? 1.918 -14.857 17.247 1.00 90.00 157 ASP A O 1
ATOM 1263 N N . VAL A 1 158 ? 0.687 -16.740 17.219 1.00 90.12 158 VAL A N 1
ATOM 1264 C CA . VAL A 1 158 ? -0.623 -16.065 17.225 1.00 90.12 158 VAL A CA 1
ATOM 1265 C C . VAL A 1 158 ? -0.751 -15.113 18.412 1.00 90.12 158 VAL A C 1
ATOM 1267 O O . VAL A 1 158 ? -1.111 -13.952 18.232 1.00 90.12 158 VAL A O 1
ATOM 1270 N N . SER A 1 159 ? -0.422 -15.565 19.624 1.00 92.31 159 SER A N 1
ATOM 1271 C CA . SER A 1 159 ? -0.485 -14.713 20.820 1.00 92.31 159 SER A CA 1
ATOM 1272 C C . SER A 1 159 ? 0.525 -13.562 20.770 1.00 92.31 159 SER A C 1
ATOM 1274 O O . SER A 1 159 ? 0.175 -12.436 21.121 1.00 92.31 159 SER A O 1
ATOM 1276 N N . GLY A 1 160 ? 1.737 -13.794 20.257 1.00 91.69 160 GLY A N 1
ATOM 1277 C CA . GLY A 1 160 ? 2.726 -12.737 20.043 1.00 91.69 160 GLY A CA 1
ATOM 1278 C C . GLY A 1 160 ? 2.273 -11.682 19.026 1.00 91.69 160 GLY A C 1
ATOM 1279 O O . GLY A 1 160 ? 2.514 -10.487 19.216 1.00 91.69 160 GLY A O 1
ATOM 1280 N N . HIS A 1 161 ? 1.597 -12.097 17.954 1.00 90.31 161 HIS A N 1
ATOM 1281 C CA . HIS A 1 161 ? 1.008 -11.193 16.964 1.00 90.31 161 HIS A CA 1
ATOM 1282 C C . HIS A 1 161 ? -0.201 -10.436 17.521 1.00 90.31 161 HIS A C 1
ATOM 1284 O O . HIS A 1 161 ? -0.287 -9.223 17.332 1.00 90.31 161 HIS A O 1
ATOM 1290 N N . LEU A 1 162 ? -1.083 -11.110 18.262 1.00 90.31 162 LEU A N 1
ATOM 1291 C CA . LEU A 1 162 ? -2.239 -10.494 18.912 1.00 90.31 162 LEU A CA 1
ATOM 1292 C C . LEU A 1 162 ? -1.811 -9.447 19.945 1.00 90.31 162 LEU A C 1
ATOM 1294 O O . LEU A 1 162 ? -2.326 -8.331 19.930 1.00 90.31 162 LEU A O 1
ATOM 1298 N N . TYR A 1 163 ? -0.833 -9.775 20.796 1.00 90.62 163 TYR A N 1
ATOM 1299 C CA . TYR A 1 163 ? -0.285 -8.836 21.772 1.00 90.62 163 TYR A CA 1
ATOM 1300 C C . TYR A 1 163 ? 0.337 -7.630 21.078 1.00 90.62 163 TYR A C 1
ATOM 1302 O O . TYR A 1 163 ? 0.002 -6.497 21.412 1.00 90.62 163 TYR A O 1
ATOM 1310 N N . ARG A 1 164 ? 1.195 -7.852 20.072 1.00 87.62 164 ARG A N 1
ATOM 1311 C CA . ARG A 1 164 ? 1.809 -6.750 19.327 1.00 87.62 164 ARG A CA 1
ATOM 1312 C C . ARG A 1 164 ? 0.756 -5.871 18.681 1.00 87.62 164 ARG A C 1
ATOM 1314 O O . ARG A 1 164 ? 0.799 -4.673 18.917 1.00 87.62 164 ARG A O 1
ATOM 1321 N N . MET A 1 165 ? -0.193 -6.426 17.929 1.00 88.81 165 MET A N 1
ATOM 1322 C CA . MET A 1 165 ? -1.246 -5.652 17.262 1.00 88.81 165 MET A CA 1
ATOM 1323 C C . MET A 1 165 ? -2.127 -4.890 18.256 1.00 88.81 165 MET A C 1
ATOM 1325 O O . MET A 1 165 ? -2.334 -3.692 18.075 1.00 88.81 165 MET A O 1
ATOM 1329 N N . GLY A 1 166 ? -2.591 -5.555 19.316 1.00 86.75 166 GLY A N 1
ATOM 1330 C CA . GLY A 1 166 ? -3.453 -4.965 20.337 1.00 86.75 166 GLY A CA 1
ATOM 1331 C C . GLY A 1 166 ? -2.743 -3.887 21.150 1.00 86.75 166 GLY A C 1
ATOM 1332 O O . GLY A 1 166 ? -3.174 -2.737 21.148 1.00 86.75 166 GLY A O 1
ATOM 1333 N N . ALA A 1 167 ? -1.615 -4.217 21.785 1.00 88.75 167 ALA A N 1
ATOM 1334 C CA . ALA A 1 167 ? -0.900 -3.315 22.693 1.00 88.75 167 ALA A CA 1
ATOM 1335 C C . ALA A 1 167 ? -0.499 -1.995 22.028 1.00 88.75 167 ALA A C 1
ATOM 1337 O O . ALA A 1 167 ? -0.522 -0.940 22.651 1.00 88.75 167 ALA A O 1
ATOM 1338 N N . THR A 1 168 ? -0.166 -2.042 20.743 1.00 86.56 168 THR A N 1
ATOM 1339 C CA . THR A 1 168 ? 0.257 -0.855 19.996 1.00 86.56 168 THR A CA 1
ATOM 1340 C C . THR A 1 168 ? -0.900 -0.099 19.331 1.00 86.56 168 THR A C 1
ATOM 1342 O O . THR A 1 168 ? -0.723 1.060 18.965 1.00 86.56 168 THR A O 1
ATOM 1345 N N . ALA A 1 169 ? -2.087 -0.702 19.197 1.00 87.75 169 ALA A N 1
ATOM 1346 C CA . ALA A 1 169 ? -3.304 -0.008 18.763 1.00 87.75 169 ALA A CA 1
ATOM 1347 C C . ALA A 1 169 ? -4.061 0.652 19.933 1.00 87.75 169 ALA A C 1
ATOM 1349 O O . ALA A 1 169 ? -4.752 1.654 19.728 1.00 87.75 169 ALA A O 1
ATOM 1350 N N . LEU A 1 170 ? -3.920 0.127 21.157 1.00 90.88 170 LEU A N 1
ATOM 1351 C CA . LEU A 1 170 ? -4.624 0.612 22.351 1.00 90.88 170 LEU A CA 1
ATOM 1352 C C . LEU A 1 170 ? -4.444 2.117 22.625 1.00 90.88 170 LEU A C 1
ATOM 1354 O O . LEU A 1 170 ? -5.464 2.771 22.827 1.00 90.88 170 LEU A O 1
ATOM 1358 N N . PRO A 1 171 ? -3.231 2.711 22.594 1.00 91.56 171 PRO A N 1
ATOM 1359 C CA . PRO A 1 171 ? -3.057 4.125 22.936 1.00 91.56 171 PRO A CA 1
ATOM 1360 C C . PRO A 1 171 ? -3.795 5.059 21.976 1.00 91.56 171 PRO A C 1
ATOM 1362 O O . PRO A 1 171 ? -4.454 6.001 22.408 1.00 91.56 171 PRO A O 1
ATOM 1365 N N . ILE A 1 172 ? -3.728 4.768 20.673 1.00 92.00 172 ILE A N 1
ATOM 1366 C CA . ILE A 1 172 ? -4.394 5.573 19.642 1.00 92.00 172 ILE A CA 1
ATOM 1367 C C . ILE A 1 172 ? -5.913 5.392 19.752 1.00 92.00 172 ILE A C 1
ATOM 1369 O O . ILE A 1 172 ? -6.648 6.373 19.704 1.00 92.00 172 ILE A O 1
ATOM 1373 N N . THR A 1 173 ? -6.386 4.161 19.976 1.00 90.81 173 THR A N 1
ATOM 1374 C CA . THR A 1 173 ? -7.822 3.874 20.147 1.00 90.81 173 THR A CA 1
ATOM 1375 C C . THR A 1 173 ? -8.395 4.558 21.384 1.00 90.81 173 THR A C 1
ATOM 1377 O O . THR A 1 173 ? -9.461 5.162 21.307 1.00 90.81 173 THR A O 1
ATOM 1380 N N . ALA A 1 174 ? -7.675 4.520 22.506 1.00 92.06 174 ALA A N 1
ATOM 1381 C CA . ALA A 1 174 ? -8.077 5.181 23.741 1.00 92.06 174 ALA A CA 1
ATOM 1382 C C . ALA A 1 174 ? -8.104 6.705 23.584 1.00 92.06 174 ALA A C 1
ATOM 1384 O O . ALA A 1 174 ? -9.073 7.338 23.992 1.00 92.06 174 ALA A O 1
ATOM 1385 N N . LEU A 1 175 ? -7.080 7.288 22.951 1.00 94.88 175 LEU A N 1
ATOM 1386 C CA . LEU A 1 175 ? -7.012 8.727 22.710 1.00 94.88 175 LEU A CA 1
ATOM 1387 C C . LEU A 1 175 ? -8.163 9.189 21.808 1.00 94.88 175 LEU A C 1
ATOM 1389 O O . LEU A 1 175 ? -8.935 10.062 22.191 1.00 94.88 175 LEU A O 1
ATOM 1393 N N . VAL A 1 176 ? -8.322 8.572 20.635 1.00 93.62 176 VAL A N 1
ATOM 1394 C CA . VAL A 1 176 ? -9.381 8.930 19.679 1.00 93.62 176 VAL A CA 1
ATOM 1395 C C . VAL A 1 176 ? -10.766 8.708 20.290 1.00 93.62 176 VAL A C 1
ATOM 1397 O O . VAL A 1 176 ? -11.615 9.592 20.207 1.00 93.62 176 VAL A 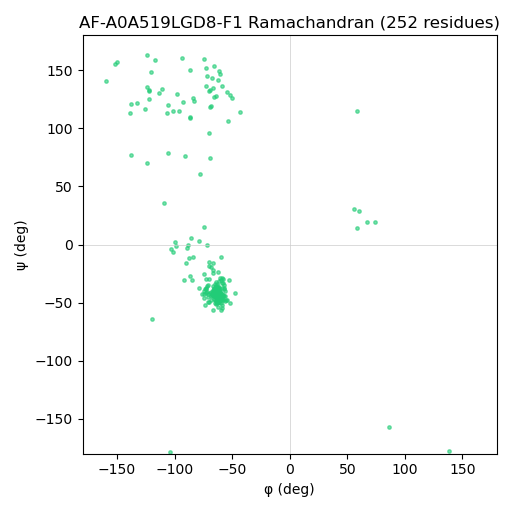O 1
ATOM 1400 N N . GLY A 1 177 ? -10.983 7.573 20.961 1.00 92.31 177 GLY A N 1
ATOM 1401 C CA . GLY A 1 177 ? -12.241 7.277 21.647 1.00 92.31 177 GLY A CA 1
ATOM 1402 C C . GLY A 1 177 ? -12.563 8.278 22.757 1.00 92.31 177 GLY A C 1
ATOM 1403 O O . GLY A 1 177 ? -13.707 8.711 22.872 1.00 92.31 177 GLY A O 1
ATOM 1404 N N . PHE A 1 178 ? -11.561 8.707 23.528 1.00 92.56 178 PHE A N 1
ATOM 1405 C CA . PHE A 1 178 ? -11.727 9.730 24.558 1.00 92.56 178 PHE A CA 1
ATOM 1406 C C . PHE A 1 178 ? -12.102 11.090 23.961 1.00 92.56 178 PHE A C 1
ATOM 1408 O O . PHE A 1 178 ? -13.098 11.678 24.381 1.00 92.56 178 PHE A O 1
ATOM 1415 N N . LEU A 1 179 ? -11.357 11.574 22.958 1.00 95.56 179 LEU A N 1
ATOM 1416 C CA . LEU A 1 179 ? -11.660 12.854 22.312 1.00 95.56 179 LEU A CA 1
ATOM 1417 C C . LEU A 1 179 ? -13.062 12.853 21.694 1.00 95.56 179 LEU A C 1
ATOM 1419 O O . LEU A 1 179 ? -13.833 13.783 21.924 1.00 95.56 179 LEU A O 1
ATOM 1423 N N . ILE A 1 180 ? -13.414 11.799 20.953 1.00 93.19 180 ILE A N 1
ATOM 1424 C CA . ILE A 1 180 ? -14.741 11.675 20.343 1.00 93.19 180 ILE A CA 1
ATOM 1425 C C . ILE A 1 180 ? -15.825 11.596 21.424 1.00 93.19 180 ILE A C 1
ATOM 1427 O O . ILE A 1 180 ? -16.854 12.255 21.298 1.00 93.19 180 ILE A O 1
ATOM 1431 N N . GLY A 1 181 ? -15.587 10.855 22.508 1.00 92.31 181 GLY A N 1
ATOM 1432 C CA . GLY A 1 181 ? -16.508 10.766 23.640 1.00 92.31 181 GLY A CA 1
ATOM 1433 C C . GLY A 1 181 ? -16.791 12.125 24.283 1.00 92.31 181 GLY A C 1
ATOM 1434 O O . GLY A 1 181 ? -17.953 12.460 24.505 1.00 92.31 181 GLY A O 1
ATOM 1435 N N . VAL A 1 182 ? -15.757 12.941 24.520 1.00 93.75 182 VAL A N 1
ATOM 1436 C CA . VAL A 1 182 ? -15.905 14.304 25.066 1.00 93.75 182 VAL A CA 1
ATOM 1437 C C . VAL A 1 182 ? -16.678 15.207 24.104 1.00 93.75 182 VAL A C 1
ATOM 1439 O O . VAL A 1 182 ? -17.600 15.906 24.525 1.00 93.75 182 VAL A O 1
ATOM 1442 N N . VAL A 1 183 ? -16.346 15.169 22.809 1.00 94.62 183 VAL A N 1
ATOM 1443 C CA . VAL A 1 183 ? -17.034 15.968 21.782 1.00 94.62 183 VAL A CA 1
ATOM 1444 C C . VAL A 1 183 ? -18.511 15.585 21.691 1.00 94.62 183 VAL A C 1
ATOM 1446 O O . VAL A 1 183 ? -19.372 16.463 21.701 1.00 94.62 183 VAL A O 1
ATOM 1449 N N . LEU A 1 184 ? -18.831 14.290 21.667 1.00 92.88 184 LEU A N 1
ATOM 1450 C CA . LEU A 1 184 ? -20.217 13.823 21.625 1.00 92.88 184 LEU A CA 1
ATOM 1451 C C . LEU A 1 184 ? -20.979 14.160 22.901 1.00 92.88 184 LEU A C 1
ATOM 1453 O O . LEU A 1 184 ? -22.130 14.579 22.817 1.00 92.88 184 LEU A O 1
ATOM 1457 N N . ALA A 1 185 ? -20.351 14.037 24.071 1.00 91.56 185 ALA A N 1
ATOM 1458 C CA . ALA A 1 185 ? -20.972 14.436 25.327 1.00 91.56 185 ALA A CA 1
ATOM 1459 C C . ALA A 1 185 ? -21.346 15.923 25.332 1.00 91.56 185 ALA A C 1
ATOM 1461 O O . ALA A 1 185 ? -22.456 16.284 25.729 1.00 91.56 185 ALA A O 1
ATOM 1462 N N . TYR A 1 186 ? -20.452 16.775 24.830 1.00 93.00 186 TYR A N 1
ATOM 1463 C CA . TYR A 1 186 ? -20.699 18.205 24.702 1.00 93.00 186 TYR A CA 1
ATOM 1464 C C . TYR A 1 186 ? -21.840 18.515 23.719 1.00 93.00 186 TYR A C 1
ATOM 1466 O O . TYR A 1 186 ? -22.772 19.240 24.072 1.00 93.00 186 TYR A O 1
ATOM 1474 N N . LEU A 1 187 ? -21.815 17.921 22.520 1.00 92.75 187 LEU A N 1
ATOM 1475 C CA . LEU A 1 187 ? -22.852 18.119 21.500 1.00 92.75 187 LEU A CA 1
ATOM 1476 C C . LEU A 1 187 ? -24.229 17.641 21.979 1.00 92.75 187 LEU A C 1
ATOM 1478 O O . LEU A 1 187 ? -25.217 18.362 21.849 1.00 92.75 187 LEU A O 1
ATOM 1482 N N . MET A 1 188 ? -24.292 16.456 22.590 1.00 91.19 188 MET A N 1
ATOM 1483 C CA . MET A 1 188 ? -25.537 15.900 23.123 1.00 91.19 188 MET A CA 1
ATOM 1484 C C . MET A 1 188 ? -26.084 16.731 24.280 1.00 91.19 188 MET A C 1
ATOM 1486 O O . MET A 1 188 ? -27.297 16.910 24.367 1.00 91.19 188 MET A O 1
ATOM 1490 N N . SER A 1 189 ? -25.209 17.273 25.134 1.00 90.12 189 SER A N 1
ATOM 1491 C CA . SER A 1 189 ? -25.617 18.212 26.177 1.00 90.12 189 SER A CA 1
ATOM 1492 C C . SER A 1 189 ? -26.285 19.439 25.566 1.00 90.12 189 SER A C 1
ATOM 1494 O O . SER A 1 189 ? -27.448 19.700 25.854 1.00 90.12 189 SER A O 1
ATOM 1496 N N . LEU A 1 190 ? -25.630 20.137 24.634 1.00 91.06 190 LEU A N 1
ATOM 1497 C CA . LEU A 1 190 ? -26.216 21.318 23.988 1.00 91.06 190 LEU A CA 1
ATOM 1498 C C . LEU A 1 190 ? -27.562 21.034 23.305 1.00 91.06 190 LEU A C 1
ATOM 1500 O O . LEU A 1 190 ? -28.460 21.876 23.364 1.00 91.06 190 LEU A O 1
ATOM 1504 N N . GLN A 1 191 ? -27.712 19.862 22.686 1.00 90.88 191 GLN A N 1
ATOM 1505 C CA . GLN A 1 191 ? -28.954 19.465 22.030 1.00 90.88 191 GLN A CA 1
ATOM 1506 C C . GLN A 1 191 ? -30.068 19.183 23.049 1.00 90.88 191 GLN A C 1
ATOM 1508 O O . GLN A 1 191 ? -31.163 19.722 22.928 1.00 90.88 191 GLN A O 1
ATOM 1513 N N . LEU A 1 192 ? -29.801 18.371 24.079 1.00 90.38 192 LEU A N 1
ATOM 1514 C CA . LEU A 1 192 ? -30.810 17.942 25.058 1.00 90.38 192 LEU A CA 1
ATOM 1515 C C . LEU A 1 192 ? -31.196 19.045 26.046 1.00 90.38 192 LEU A C 1
ATOM 1517 O O . LEU A 1 192 ? -32.330 19.057 26.529 1.00 90.38 192 LEU A O 1
ATOM 1521 N N . ARG A 1 193 ? -30.302 20.010 26.290 1.00 89.62 193 ARG A N 1
ATOM 1522 C CA . ARG A 1 193 ? -30.597 21.224 27.064 1.00 89.62 193 ARG A CA 1
ATOM 1523 C C . ARG A 1 193 ? -31.754 22.023 26.477 1.00 89.62 193 ARG A C 1
ATOM 1525 O O . ARG A 1 193 ? -32.590 22.513 27.226 1.00 89.62 193 ARG A O 1
ATOM 1532 N N . GLN A 1 194 ? -31.852 22.093 25.151 1.00 89.19 194 GLN A N 1
ATOM 1533 C CA . GLN A 1 194 ? -32.942 22.802 24.466 1.00 89.19 194 GLN A CA 1
ATOM 1534 C C . GLN A 1 194 ? -34.306 22.131 24.680 1.00 89.19 194 GLN A C 1
ATOM 1536 O O . GLN A 1 194 ? -35.334 22.798 24.631 1.00 89.19 194 GLN A O 1
ATOM 1541 N N . PHE A 1 195 ? -34.314 20.827 24.964 1.00 88.81 195 PHE A N 1
ATOM 1542 C CA . PHE A 1 195 ? -35.521 20.043 25.234 1.00 88.81 195 PHE A CA 1
ATOM 1543 C C . PHE A 1 195 ? -35.772 19.810 26.734 1.00 88.81 195 PHE A C 1
ATOM 1545 O O . PHE A 1 195 ? -36.711 19.100 27.086 1.00 88.81 195 PHE A O 1
ATOM 1552 N N . GLY A 1 196 ? -34.938 20.361 27.627 1.00 87.94 196 GLY A N 1
ATOM 1553 C CA . GLY A 1 196 ? -35.032 20.132 29.076 1.00 87.94 196 GLY A CA 1
ATOM 1554 C C . GLY A 1 196 ? -34.722 18.691 29.515 1.00 87.94 196 GLY A C 1
ATOM 1555 O O . GLY A 1 196 ? -35.109 18.283 30.606 1.00 87.94 196 GLY A O 1
ATOM 1556 N N . ALA A 1 197 ? -34.033 17.909 28.678 1.00 90.50 197 ALA A N 1
ATOM 1557 C CA . ALA A 1 197 ? -33.847 16.462 28.824 1.00 90.50 197 ALA A CA 1
ATOM 1558 C C . ALA A 1 197 ? -32.401 16.070 29.205 1.00 90.50 197 ALA A C 1
ATOM 1560 O O . ALA A 1 197 ? -31.882 15.046 28.760 1.00 90.50 197 ALA A O 1
ATOM 1561 N N . GLU A 1 198 ? -31.728 16.882 30.029 1.00 84.94 198 GLU A N 1
ATOM 1562 C CA . GLU A 1 198 ? -30.310 16.697 30.390 1.00 84.94 198 GLU A CA 1
ATOM 1563 C C . GLU A 1 198 ? -30.021 15.342 31.076 1.00 84.94 198 GLU A C 1
ATOM 1565 O O . GLU A 1 198 ? -28.956 14.756 30.888 1.00 84.94 198 GLU A O 1
ATOM 1570 N N . SER A 1 199 ? -30.978 14.778 31.818 1.00 87.12 199 SER A N 1
ATOM 1571 C CA . SER A 1 199 ? -30.808 13.490 32.512 1.00 87.12 199 SER A CA 1
ATOM 1572 C C . SER A 1 199 ? -30.662 12.288 31.569 1.00 87.12 199 SER A C 1
ATOM 1574 O O . SER A 1 199 ? -30.089 11.268 31.955 1.00 87.12 199 SER A O 1
ATOM 1576 N N . PHE A 1 200 ? -31.125 12.396 30.319 1.00 88.56 200 PHE A N 1
ATOM 1577 C CA . PHE A 1 200 ? -31.050 11.312 29.335 1.00 88.56 200 PHE A CA 1
ATOM 1578 C C . PHE A 1 200 ? -29.703 11.239 28.610 1.00 88.56 200 PHE A C 1
ATOM 1580 O O . PHE A 1 200 ? -29.432 10.232 27.951 1.00 88.56 200 PHE A O 1
ATOM 1587 N N . ILE A 1 201 ? -28.841 12.255 28.765 1.00 88.50 201 ILE A N 1
ATOM 1588 C CA . ILE A 1 201 ? -27.526 12.344 28.110 1.00 88.50 201 ILE A CA 1
ATOM 1589 C C . ILE A 1 201 ? -26.716 11.062 28.344 1.00 88.50 201 ILE A C 1
ATOM 1591 O O . ILE A 1 201 ? -26.239 10.455 27.388 1.00 88.50 201 ILE A O 1
ATOM 1595 N N . VAL A 1 202 ? -26.602 10.619 29.602 1.00 88.81 202 VAL A N 1
ATOM 1596 C CA . VAL A 1 202 ? -25.782 9.455 29.983 1.00 88.81 202 VAL A CA 1
ATOM 1597 C C . VAL A 1 202 ? -26.314 8.161 29.367 1.00 88.81 202 VAL A C 1
ATOM 1599 O O . VAL A 1 202 ? -25.530 7.352 28.879 1.00 88.81 202 VAL A O 1
ATOM 1602 N N . ASN A 1 203 ? -27.635 7.968 29.354 1.00 90.81 203 ASN A N 1
ATOM 1603 C CA . ASN A 1 203 ? -28.244 6.744 28.835 1.00 90.81 203 ASN A CA 1
ATOM 1604 C C . ASN A 1 203 ? -28.124 6.661 27.305 1.00 90.81 203 ASN A C 1
ATOM 1606 O O . ASN A 1 203 ? -27.720 5.632 26.765 1.00 90.81 203 ASN A O 1
ATOM 1610 N N . ILE A 1 204 ? -28.406 7.769 26.611 1.00 89.69 204 ILE A N 1
ATOM 1611 C CA . ILE A 1 204 ? -28.299 7.843 25.149 1.00 89.69 204 ILE A CA 1
ATOM 1612 C C . ILE A 1 204 ? -26.841 7.650 24.721 1.00 89.69 204 ILE A C 1
ATOM 1614 O O . ILE A 1 204 ? -26.554 6.766 23.917 1.00 89.69 204 ILE A O 1
ATOM 1618 N N . LEU A 1 205 ? -25.905 8.409 25.303 1.00 90.50 205 LEU A N 1
ATOM 1619 C CA . LEU A 1 205 ? -24.481 8.270 24.987 1.00 90.50 205 LEU A CA 1
ATOM 1620 C C . LEU A 1 205 ? -23.949 6.882 25.329 1.00 90.50 205 LEU A C 1
ATOM 1622 O O . LEU A 1 205 ? -23.233 6.303 24.519 1.00 90.50 205 LEU A O 1
ATOM 1626 N N . GLY A 1 206 ? -24.292 6.340 26.498 1.00 89.62 206 GLY A N 1
ATOM 1627 C CA . GLY A 1 206 ? -23.814 5.030 26.933 1.00 89.62 206 GLY A CA 1
ATOM 1628 C C . GLY A 1 206 ? -24.198 3.922 25.954 1.00 89.62 206 GLY A C 1
ATOM 1629 O O . GLY A 1 206 ? -23.338 3.152 25.526 1.00 89.62 206 GLY A O 1
ATOM 1630 N N . ILE A 1 207 ? -25.467 3.877 25.538 1.00 92.12 207 ILE A N 1
ATOM 1631 C CA . ILE A 1 207 ? -25.952 2.863 24.594 1.00 92.12 207 ILE A CA 1
ATOM 1632 C C . ILE A 1 207 ? -25.345 3.077 23.202 1.00 92.12 207 ILE A C 1
ATOM 1634 O O . ILE A 1 207 ? -24.831 2.121 22.617 1.00 92.12 207 ILE A O 1
ATOM 1638 N N . SER A 1 208 ? -25.357 4.307 22.679 1.00 91.25 208 SER A N 1
ATOM 1639 C CA . SER A 1 208 ? -24.827 4.608 21.341 1.00 91.25 208 SER A CA 1
ATOM 1640 C C . SER A 1 208 ? -23.324 4.341 21.229 1.00 91.25 208 SER A C 1
ATOM 1642 O O . SER A 1 208 ? -22.867 3.762 20.242 1.00 91.25 208 SER A O 1
ATOM 1644 N N . LEU A 1 209 ? -22.541 4.698 22.253 1.00 91.62 209 LEU A N 1
ATOM 1645 C CA . LEU A 1 209 ? -21.101 4.444 22.268 1.00 91.62 209 LEU A CA 1
ATOM 1646 C C . LEU A 1 209 ? -20.786 2.949 22.325 1.00 91.62 209 LEU A C 1
ATOM 1648 O O . LEU A 1 209 ? -19.925 2.491 21.583 1.00 91.62 209 LEU A O 1
ATOM 1652 N N . ILE A 1 210 ? -21.469 2.172 23.166 1.00 91.38 210 ILE A N 1
ATOM 1653 C CA . ILE A 1 210 ? -21.163 0.741 23.316 1.00 91.38 210 ILE A CA 1
ATOM 1654 C C . ILE A 1 210 ? -21.621 -0.064 22.094 1.00 91.38 210 ILE A C 1
ATOM 1656 O O . ILE A 1 210 ? -20.932 -0.994 21.677 1.00 91.38 210 ILE A O 1
ATOM 1660 N N . ARG A 1 211 ? -22.779 0.272 21.520 1.00 93.88 211 ARG A N 1
ATOM 1661 C CA . ARG A 1 211 ? -23.421 -0.553 20.490 1.00 93.88 211 ARG A CA 1
ATOM 1662 C C . ARG A 1 211 ? -23.033 -0.180 19.062 1.00 93.88 211 ARG A C 1
ATOM 1664 O O . ARG A 1 211 ? -23.023 -1.056 18.204 1.00 93.88 211 ARG A O 1
ATOM 1671 N N . GLU A 1 212 ? -22.731 1.087 18.802 1.00 93.75 212 GLU A N 1
ATOM 1672 C CA . GLU A 1 212 ? -22.523 1.579 17.437 1.00 93.75 212 GLU A CA 1
ATOM 1673 C C . GLU A 1 212 ? -21.116 2.141 17.274 1.00 93.75 212 GLU A C 1
ATOM 1675 O O . GLU A 1 212 ? -20.296 1.596 16.531 1.00 93.75 212 GLU A O 1
ATOM 1680 N N . LEU A 1 213 ? -20.814 3.215 18.004 1.00 91.06 213 LEU A N 1
ATOM 1681 C CA . LEU A 1 213 ? -19.623 4.007 17.735 1.00 91.06 213 LEU A CA 1
ATOM 1682 C C . LEU A 1 213 ? -18.337 3.311 18.190 1.00 91.06 213 LEU A C 1
ATOM 1684 O O . LEU A 1 213 ? -17.339 3.342 17.481 1.00 91.06 213 LEU A O 1
ATOM 1688 N N . GLY A 1 214 ? -18.352 2.657 19.350 1.00 91.12 214 GLY A N 1
ATOM 1689 C CA . GLY A 1 214 ? -17.205 1.947 19.911 1.00 91.12 214 GLY A CA 1
ATOM 1690 C C . GLY A 1 214 ? -16.702 0.838 18.985 1.00 91.12 214 GLY A C 1
ATOM 1691 O O . GLY A 1 214 ? -15.538 0.889 18.582 1.00 91.12 214 GLY A O 1
ATOM 1692 N N . PRO A 1 215 ? -17.554 -0.126 18.582 1.00 93.06 215 PRO A N 1
ATOM 1693 C CA . PRO A 1 215 ? -17.175 -1.167 17.629 1.00 93.06 215 PRO A CA 1
ATOM 1694 C C . PRO A 1 215 ? -16.745 -0.609 16.268 1.00 93.06 215 PRO A C 1
ATOM 1696 O O . PRO A 1 215 ? -15.756 -1.081 15.710 1.00 93.06 215 PRO A O 1
ATOM 1699 N N . MET A 1 216 ? -17.438 0.413 15.750 1.00 94.56 216 MET A N 1
ATOM 1700 C CA . MET A 1 216 ? -17.094 1.042 14.471 1.00 94.56 216 MET A CA 1
ATOM 1701 C C . MET A 1 216 ? -15.705 1.695 14.519 1.00 94.56 216 MET A C 1
ATOM 1703 O O . MET A 1 216 ? -14.864 1.421 13.662 1.00 94.56 216 MET A O 1
ATOM 1707 N N . LEU A 1 217 ? -15.439 2.522 15.534 1.00 92.88 217 LEU A N 1
ATOM 1708 C CA . LEU A 1 217 ? -14.153 3.197 15.706 1.00 92.88 217 LEU A CA 1
ATOM 1709 C C . LEU A 1 217 ? -13.028 2.192 15.932 1.00 92.88 217 LEU A C 1
ATOM 1711 O O . LEU A 1 217 ? -11.978 2.310 15.303 1.00 92.88 217 LEU A O 1
ATOM 1715 N N . ALA A 1 218 ? -13.250 1.183 16.777 1.00 90.50 218 ALA A N 1
ATOM 1716 C CA . ALA A 1 218 ? -12.277 0.121 16.995 1.00 90.50 218 ALA A CA 1
ATOM 1717 C C . ALA A 1 218 ? -11.961 -0.619 15.686 1.00 90.50 218 ALA A C 1
ATOM 1719 O O . ALA A 1 218 ? -10.789 -0.805 15.367 1.00 90.50 218 ALA A O 1
ATOM 1720 N N . ALA A 1 219 ? -12.975 -0.982 14.894 1.00 91.81 219 ALA A N 1
ATOM 1721 C CA . ALA A 1 219 ? -12.784 -1.668 13.618 1.00 91.81 219 ALA A CA 1
ATOM 1722 C C . ALA A 1 219 ? -11.983 -0.821 12.620 1.00 91.81 219 ALA A C 1
ATOM 1724 O O . ALA A 1 219 ? -10.990 -1.301 12.076 1.00 91.81 219 ALA A O 1
ATOM 1725 N N . ILE A 1 220 ? -12.366 0.443 12.418 1.00 93.06 220 ILE A N 1
ATOM 1726 C CA . ILE A 1 220 ? -11.690 1.349 11.476 1.00 93.06 220 ILE A CA 1
ATOM 1727 C C . ILE A 1 220 ? -10.238 1.582 11.901 1.00 93.06 220 ILE A C 1
ATOM 1729 O O . ILE A 1 220 ? -9.323 1.493 11.079 1.00 93.06 220 ILE A O 1
ATOM 1733 N N . LEU A 1 221 ? -10.005 1.851 13.187 1.00 91.25 221 LEU A N 1
ATOM 1734 C CA . LEU A 1 221 ? -8.680 2.211 13.679 1.00 91.25 221 LEU A CA 1
ATOM 1735 C C . LEU A 1 221 ? -7.729 1.009 13.707 1.00 91.25 221 LEU A C 1
ATOM 1737 O O . LEU A 1 221 ? -6.573 1.127 13.294 1.00 91.25 221 LEU A O 1
ATOM 1741 N N . VAL A 1 222 ? -8.218 -0.161 14.132 1.00 88.94 222 VAL A N 1
ATOM 1742 C CA . VAL A 1 222 ? -7.444 -1.410 14.103 1.00 88.94 222 VAL A CA 1
ATOM 1743 C C . VAL A 1 222 ? -7.151 -1.821 12.662 1.00 88.94 222 VAL A C 1
ATOM 1745 O O . VAL A 1 222 ? -6.006 -2.165 12.369 1.00 88.94 222 VAL A O 1
ATOM 1748 N N . ALA A 1 223 ? -8.125 -1.735 11.750 1.00 90.88 223 ALA A N 1
ATOM 1749 C CA . ALA A 1 223 ? -7.914 -2.047 10.337 1.00 90.88 223 ALA A CA 1
ATOM 1750 C C . ALA A 1 223 ? -6.880 -1.112 9.695 1.00 90.88 223 ALA A C 1
ATOM 1752 O O . ALA A 1 223 ? -5.940 -1.588 9.062 1.00 90.88 223 ALA A O 1
ATOM 1753 N N . GLY A 1 224 ? -6.995 0.202 9.908 1.00 90.75 224 GLY A N 1
ATOM 1754 C CA . GLY A 1 224 ? -6.068 1.176 9.334 1.00 90.75 224 GLY A CA 1
ATOM 1755 C C . GLY A 1 224 ? -4.641 0.988 9.842 1.00 90.75 224 GLY A C 1
ATOM 1756 O O . GLY A 1 224 ? -3.697 0.880 9.057 1.00 90.75 224 GLY A O 1
ATOM 1757 N N . ARG A 1 225 ? -4.474 0.890 11.163 1.00 91.38 225 ARG A N 1
ATOM 1758 C CA . ARG A 1 225 ? -3.151 0.807 11.784 1.00 91.38 225 ARG A CA 1
ATOM 1759 C C . ARG A 1 225 ? -2.501 -0.560 11.583 1.00 91.38 225 ARG A C 1
ATOM 1761 O O . ARG A 1 225 ? -1.356 -0.633 11.142 1.00 91.38 225 ARG A O 1
ATOM 1768 N N . SER A 1 226 ? -3.207 -1.641 11.916 1.00 90.50 226 SER A N 1
ATOM 1769 C CA . SER A 1 226 ? -2.651 -2.994 11.812 1.00 90.50 226 SER A CA 1
ATOM 1770 C C . SER A 1 226 ? -2.561 -3.444 10.357 1.00 90.50 226 SER A C 1
ATOM 1772 O O . SER A 1 226 ? -1.556 -4.036 9.984 1.00 90.50 226 SER A O 1
ATOM 1774 N N . GLY A 1 227 ? -3.539 -3.105 9.510 1.00 91.44 227 GLY A N 1
ATOM 1775 C CA . GLY A 1 227 ? -3.507 -3.428 8.081 1.00 91.44 227 GLY A CA 1
ATOM 1776 C C . GLY A 1 227 ? -2.340 -2.764 7.350 1.00 91.44 227 GLY A C 1
ATOM 1777 O O . GLY A 1 227 ? -1.623 -3.437 6.608 1.00 91.44 227 GLY A O 1
ATOM 1778 N N . SER A 1 228 ? -2.076 -1.480 7.622 1.00 91.69 228 SER A N 1
ATOM 1779 C CA . SER A 1 228 ? -0.912 -0.782 7.051 1.00 91.69 228 SER A CA 1
ATOM 1780 C C . SER A 1 228 ? 0.407 -1.388 7.533 1.00 91.69 228 SER A C 1
ATOM 1782 O O . SER A 1 228 ? 1.308 -1.605 6.728 1.00 91.69 228 SER A O 1
ATOM 1784 N N . ALA A 1 229 ? 0.511 -1.718 8.826 1.00 90.88 229 ALA A N 1
ATOM 1785 C CA . ALA A 1 229 ? 1.707 -2.347 9.386 1.00 90.88 229 ALA A CA 1
ATOM 1786 C C . ALA A 1 229 ? 1.970 -3.742 8.790 1.00 90.88 229 ALA A C 1
ATOM 1788 O O . ALA A 1 229 ? 3.103 -4.040 8.425 1.00 90.88 229 ALA A O 1
ATOM 1789 N N . ILE A 1 230 ? 0.930 -4.571 8.639 1.00 92.12 230 ILE A N 1
ATOM 1790 C CA . ILE A 1 230 ? 1.031 -5.899 8.014 1.00 92.12 230 ILE A CA 1
ATOM 1791 C C . ILE A 1 230 ? 1.437 -5.765 6.543 1.00 92.12 230 ILE A C 1
ATOM 1793 O O . ILE A 1 230 ? 2.350 -6.453 6.097 1.00 92.12 230 ILE A O 1
ATOM 1797 N N . THR A 1 231 ? 0.811 -4.845 5.803 1.00 93.94 231 THR A N 1
ATOM 1798 C CA . THR A 1 231 ? 1.131 -4.607 4.385 1.00 93.94 231 THR A CA 1
ATOM 1799 C C . THR A 1 231 ? 2.574 -4.138 4.215 1.00 93.94 231 THR A C 1
ATOM 1801 O O . THR A 1 231 ? 3.286 -4.645 3.351 1.00 93.94 231 THR A O 1
ATOM 1804 N N . ALA A 1 232 ? 3.036 -3.220 5.069 1.00 94.50 232 ALA A N 1
ATOM 1805 C CA . ALA A 1 232 ? 4.419 -2.759 5.067 1.00 94.50 232 ALA A CA 1
ATOM 1806 C C . ALA A 1 232 ? 5.396 -3.895 5.398 1.00 94.50 232 ALA A C 1
ATOM 1808 O O . ALA A 1 232 ? 6.400 -4.051 4.711 1.00 94.50 232 ALA A O 1
ATOM 1809 N N . GLN A 1 233 ? 5.088 -4.721 6.402 1.00 93.06 233 GLN A N 1
ATOM 1810 C CA . GLN A 1 233 ? 5.935 -5.847 6.790 1.00 93.06 233 GLN A CA 1
ATOM 1811 C C . GLN A 1 233 ? 6.054 -6.885 5.665 1.00 93.06 233 GLN A C 1
ATOM 1813 O O . GLN A 1 233 ? 7.164 -7.270 5.315 1.00 93.06 233 GLN A O 1
ATOM 1818 N N . ILE A 1 234 ? 4.937 -7.289 5.051 1.00 92.69 234 ILE A N 1
ATOM 1819 C CA . ILE A 1 234 ? 4.948 -8.213 3.905 1.00 92.69 234 ILE A CA 1
ATOM 1820 C C . ILE A 1 234 ? 5.676 -7.581 2.707 1.00 92.69 234 ILE A C 1
ATOM 1822 O O . ILE A 1 234 ? 6.414 -8.265 2.001 1.00 92.69 234 ILE A O 1
ATOM 1826 N N . GLY A 1 235 ? 5.514 -6.272 2.493 1.00 95.75 235 GLY A N 1
ATOM 1827 C CA . GLY A 1 235 ? 6.241 -5.526 1.467 1.00 95.75 235 GLY A CA 1
ATOM 1828 C C . GLY A 1 235 ? 7.756 -5.585 1.662 1.00 95.75 235 GLY A C 1
ATOM 1829 O O . GLY A 1 235 ? 8.477 -5.869 0.708 1.00 95.75 235 GLY A O 1
ATOM 1830 N N . VAL A 1 236 ? 8.233 -5.399 2.898 1.00 96.50 236 VAL A N 1
ATOM 1831 C CA . VAL A 1 236 ? 9.655 -5.552 3.243 1.00 96.50 236 VAL A CA 1
ATOM 1832 C C . VAL A 1 236 ? 10.118 -6.981 2.978 1.00 96.50 236 VAL A C 1
ATOM 1834 O O . VAL A 1 236 ? 11.087 -7.144 2.251 1.00 96.50 236 VAL A O 1
ATOM 1837 N N . MET A 1 237 ? 9.382 -7.995 3.449 1.00 95.44 237 MET A N 1
ATOM 1838 C CA . MET A 1 237 ? 9.719 -9.413 3.228 1.00 95.44 237 MET A CA 1
ATOM 1839 C C . MET A 1 237 ? 9.792 -9.795 1.743 1.00 95.44 237 MET A C 1
ATOM 1841 O O . MET A 1 237 ? 10.502 -10.725 1.364 1.00 95.44 237 MET A O 1
ATOM 1845 N N . ARG A 1 238 ? 9.034 -9.103 0.884 1.00 94.38 238 ARG A N 1
ATOM 1846 C CA . ARG A 1 238 ? 9.100 -9.289 -0.568 1.00 94.38 238 ARG A CA 1
ATOM 1847 C C . ARG A 1 238 ? 10.341 -8.635 -1.172 1.00 94.38 238 ARG A C 1
ATOM 1849 O O . ARG A 1 238 ? 10.959 -9.231 -2.041 1.00 94.38 238 ARG A O 1
ATOM 1856 N N . VAL A 1 239 ? 10.691 -7.424 -0.737 1.00 96.31 239 VAL A N 1
ATOM 1857 C CA . VAL A 1 239 ? 11.869 -6.689 -1.238 1.00 96.31 239 VAL A CA 1
ATOM 1858 C C . VAL A 1 239 ? 13.179 -7.300 -0.729 1.00 96.31 239 VAL A C 1
ATOM 1860 O O . VAL A 1 239 ? 14.182 -7.237 -1.429 1.00 96.31 239 VAL A O 1
ATOM 1863 N N . THR A 1 240 ? 13.175 -7.915 0.457 1.00 96.25 240 THR A N 1
ATOM 1864 C CA . THR A 1 240 ? 14.324 -8.648 1.018 1.00 96.25 240 THR A CA 1
ATOM 1865 C C . THR A 1 240 ? 14.410 -10.103 0.549 1.00 96.25 240 THR A C 1
ATOM 1867 O O . THR A 1 240 ? 15.264 -10.838 1.034 1.00 96.25 240 THR A O 1
ATOM 1870 N N . GLU A 1 241 ? 13.538 -10.531 -0.373 1.00 94.50 241 GLU A N 1
ATOM 1871 C CA . GLU A 1 241 ? 13.466 -11.899 -0.916 1.00 94.50 241 GLU A CA 1
ATOM 1872 C C . GLU A 1 241 ? 13.227 -13.006 0.136 1.00 94.50 241 GLU A C 1
ATOM 1874 O O . GLU A 1 241 ? 13.330 -14.196 -0.164 1.00 94.50 241 GLU A O 1
ATOM 1879 N N . GLU A 1 242 ? 12.824 -12.660 1.363 1.00 93.62 242 GLU A N 1
ATOM 1880 C CA . GLU A 1 242 ? 12.531 -13.631 2.428 1.00 93.62 242 GLU A CA 1
ATOM 1881 C C . GLU A 1 242 ? 11.418 -14.608 2.020 1.00 93.62 242 GLU A C 1
ATOM 1883 O O . GLU A 1 242 ? 11.492 -15.806 2.303 1.00 93.62 242 GLU A O 1
ATOM 1888 N N . LEU A 1 243 ? 10.402 -14.116 1.300 1.00 90.69 243 LEU A N 1
ATOM 1889 C CA . LEU A 1 243 ? 9.311 -14.954 0.791 1.00 90.69 243 LEU A CA 1
ATOM 1890 C C . LEU A 1 243 ? 9.796 -15.992 -0.230 1.00 90.69 243 LEU A C 1
ATOM 1892 O O . LEU A 1 243 ? 9.279 -17.112 -0.252 1.00 90.69 243 LEU A O 1
ATOM 1896 N N . ASP A 1 244 ? 10.775 -15.641 -1.061 1.00 90.94 244 ASP A N 1
ATOM 1897 C CA . ASP A 1 244 ? 11.333 -16.545 -2.065 1.00 90.94 244 ASP A CA 1
ATOM 1898 C C . ASP A 1 244 ? 12.315 -17.533 -1.430 1.00 90.94 244 ASP A C 1
ATOM 1900 O O . ASP A 1 244 ? 12.267 -18.726 -1.736 1.00 90.94 244 ASP A O 1
ATOM 1904 N N . ALA A 1 245 ? 13.098 -17.093 -0.441 1.00 92.50 245 ALA A N 1
ATOM 1905 C CA . ALA A 1 245 ? 13.929 -17.980 0.369 1.00 92.50 245 ALA A CA 1
ATOM 1906 C C . ALA A 1 245 ? 13.092 -19.078 1.053 1.00 92.50 245 ALA A C 1
ATOM 1908 O O . ALA A 1 245 ? 13.453 -20.257 1.013 1.00 92.50 245 ALA A O 1
ATOM 1909 N N . MET A 1 246 ? 11.933 -18.724 1.623 1.00 90.44 246 MET A N 1
ATOM 1910 C CA . MET A 1 246 ? 11.007 -19.700 2.213 1.00 90.44 246 MET A CA 1
ATOM 1911 C C . MET A 1 246 ? 10.482 -20.723 1.194 1.00 90.44 246 MET A C 1
ATOM 1913 O O . MET A 1 246 ? 10.379 -21.906 1.530 1.00 90.44 246 MET A O 1
ATOM 1917 N N . ARG A 1 247 ? 10.217 -20.307 -0.055 1.00 87.62 247 ARG A N 1
ATOM 1918 C CA . ARG A 1 247 ? 9.796 -21.224 -1.134 1.00 87.62 247 ARG A CA 1
ATOM 1919 C C . ARG A 1 247 ? 10.879 -22.241 -1.461 1.00 87.62 247 ARG A C 1
ATOM 1921 O O . ARG A 1 247 ? 10.576 -23.424 -1.587 1.00 87.62 247 ARG A O 1
ATOM 1928 N N . VAL A 1 248 ? 12.133 -21.797 -1.564 1.00 92.00 248 VAL A N 1
ATOM 1929 C CA . VAL A 1 248 ? 13.278 -22.679 -1.855 1.00 92.00 248 VAL A CA 1
ATOM 1930 C C . VAL A 1 248 ? 13.515 -23.679 -0.719 1.00 92.00 248 VAL A C 1
ATOM 1932 O O . VAL A 1 248 ? 13.855 -24.830 -0.978 1.00 92.00 248 VAL A O 1
ATOM 1935 N N . MET A 1 249 ? 13.256 -23.285 0.532 1.00 90.69 249 MET A N 1
ATOM 1936 C CA . MET A 1 249 ? 13.311 -24.182 1.696 1.00 90.69 249 MET A CA 1
ATOM 1937 C C . MET A 1 249 ? 12.153 -25.195 1.761 1.00 90.69 249 MET A C 1
ATOM 1939 O O . MET A 1 249 ? 12.096 -26.000 2.689 1.00 90.69 249 MET A O 1
ATOM 1943 N N . GLY A 1 250 ? 11.229 -25.178 0.795 1.00 86.31 250 GLY A N 1
ATOM 1944 C CA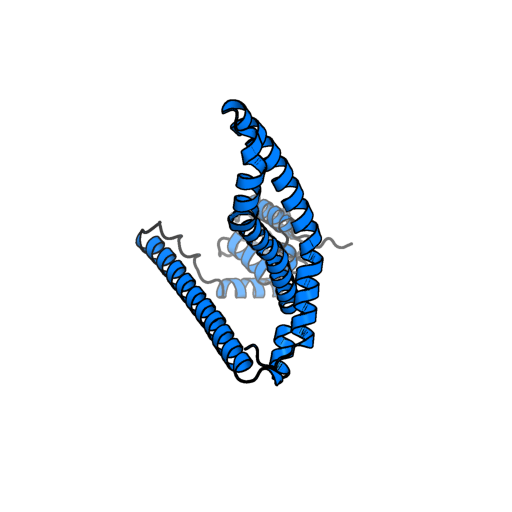 . GLY A 1 250 ? 10.090 -26.093 0.751 1.00 86.31 250 GLY A CA 1
ATOM 1945 C C . GLY A 1 250 ? 9.007 -25.771 1.780 1.00 86.31 250 GLY A C 1
ATOM 1946 O O . GLY A 1 250 ? 8.194 -26.639 2.092 1.00 86.31 250 GLY A O 1
ATOM 1947 N N . ILE A 1 251 ? 8.985 -24.545 2.315 1.00 81.69 251 ILE A N 1
ATOM 1948 C CA . ILE A 1 251 ? 7.918 -24.073 3.197 1.00 81.69 251 ILE A CA 1
ATOM 1949 C C . ILE A 1 251 ? 6.802 -23.516 2.297 1.00 81.69 251 ILE A C 1
ATOM 1951 O O . ILE A 1 251 ? 7.005 -22.483 1.654 1.00 81.69 251 ILE A O 1
ATOM 1955 N N . PRO A 1 252 ? 5.641 -24.190 2.193 1.00 66.50 252 PRO A N 1
ATOM 1956 C CA . PRO A 1 252 ? 4.555 -23.728 1.339 1.00 66.50 252 PRO A CA 1
ATOM 1957 C C . PRO A 1 252 ? 3.944 -22.425 1.871 1.00 66.50 252 PRO A C 1
ATOM 1959 O O . PRO A 1 252 ? 3.785 -22.241 3.079 1.00 66.50 252 PRO A O 1
ATOM 1962 N N . HIS A 1 253 ? 3.560 -21.537 0.951 1.00 61.81 253 HIS A N 1
ATOM 1963 C CA . HIS A 1 253 ? 2.774 -20.336 1.248 1.00 61.81 253 HIS A CA 1
ATOM 1964 C C . HIS A 1 253 ? 1.283 -20.651 1.128 1.00 61.81 253 HIS A C 1
ATOM 1966 O O . HIS A 1 253 ? 0.678 -20.264 0.136 1.00 61.81 253 HIS A O 1
ATOM 1972 N N . GLY A 1 254 ? 0.710 -21.340 2.120 1.00 53.25 254 GLY A N 1
ATOM 1973 C CA . GLY A 1 254 ? -0.716 -21.709 2.107 1.00 53.25 254 GLY A CA 1
ATOM 1974 C C . GLY A 1 254 ? -1.067 -22.816 1.118 1.00 53.25 254 GLY A C 1
ATOM 1975 O O . GLY A 1 254 ? -0.708 -22.721 -0.072 1.00 53.25 254 GLY A O 1
#

Sequence (254 aa):
MTDHTPRIVRTDTPQGACAQLHGRWGAAELGTRRQWAAVSEQLQAHPAAPDLAWDLTPLQWLDHVGAQLVWNHWQRAWPAQLDCTDAQRDMLERVAELTTGTEPPREPWRLAEEVDRLGLLVLHGVNHARHMLEMVGQLVLDMGRLARNPRRGPWRDVSGHLYRMGATALPITALVGFLIGVVLAYLMSLQLRQFGAESFIVNILGISLIRELGPMLAAILVAGRSGSAITAQIGVMRVTEELDAMRVMGIPHG

Solvent-accessible surface area (backbone atoms only — not comparable to full-atom values): 14304 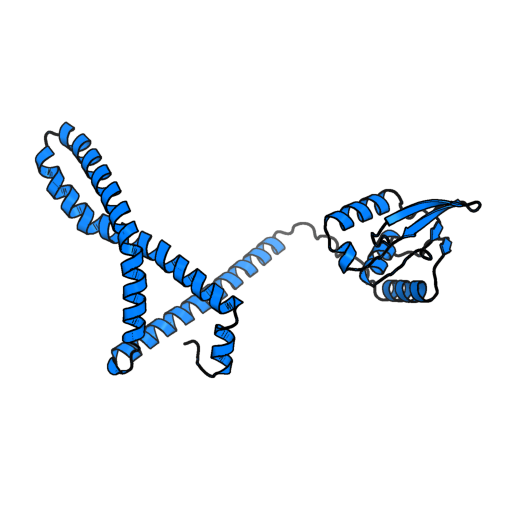Å² total; per-residue (Å²): 133,85,78,54,65,56,44,73,47,81,45,80,50,101,91,40,45,29,42,34,37,35,19,33,33,31,61,78,56,54,65,37,70,70,52,34,51,54,43,54,50,47,47,66,75,54,63,73,45,82,76,44,30,39,33,47,65,68,41,76,43,76,39,73,57,32,38,44,51,52,39,56,60,40,72,74,47,84,66,79,41,72,47,62,48,71,72,57,47,56,50,42,50,53,40,62,74,66,58,74,81,71,80,76,74,83,73,76,93,47,75,68,57,56,50,48,54,49,49,52,51,49,54,51,50,51,52,51,52,49,53,51,49,51,53,51,50,50,52,52,51,51,51,52,54,36,68,77,43,60,89,79,52,65,58,69,59,53,50,53,51,50,49,53,52,47,67,70,41,46,62,59,51,52,51,53,51,49,55,51,50,54,53,48,52,52,54,47,44,64,56,28,52,77,71,74,44,60,83,50,47,63,60,54,48,53,51,45,38,66,74,50,50,46,57,50,51,50,51,54,51,46,47,56,54,48,48,51,51,50,51,50,51,54,49,49,36,55,77,70,41,50,61,56,54,38,47,75,73,68,50,79,86,125

Mean predicted aligned error: 13.84 Å

Nearest PDB structures (foldseek):
  8fee-assembly1_I  TM=8.355E-01  e=4.282E-02  Mycolicibacterium smegmatis MC2 155
  4ql6-assembly1_A  TM=3.652E-01  e=2.458E+00  Chlamydia trachomatis L2/434/Bu

pLDDT: mean 88.15, std 8.29, range [47.38, 96.5]

Foldseek 3Di:
DDDQQWDWDWDQDPQAIEIETAHAQDCVRCVDPVSVVRRVVRLVVPQLDLRYAYEDDNYPYDALNSLLVVCVSNVVDDHPHYHDDPVSVVSNVVSSVPPDDDPDPPDPDDPVVVVVVVVVVVVVVVVVVVVVCVVVVVVVVVVVVCVVPVVPDPVVVVVVLVCVLCVVLVVVLVVVLVVVLVVLLVVLCVVVVVVVRNVCSCVVSVCCCVPPVVVVSCVVSSCVVVVVVVVVVVVVCVVVCVVVVCVVVVNDPD

Secondary structure (DSSP, 8-state):
------EEEEEEETTEEEEEEEEEESHHHHTSHHHHHHHHHHHHHS---TT-EEE-TTEEEE-HHHHHHHHHHTTTS--SSEE--HHHHHHHHHHHHH--S-PPP-----HHHHHHHHHHHHHHHHHHHHHHHHHHHHHHHHHHHHHH-GGGS-HHHHHHHHHHHHHHHHHHHHHHHHHHHHHHHHHHHHHHHHTT-GGGHHHHHHHHIIIIIHHHHHHHHHHHHHHHHHHHHHHHHHHTTHHHHHHHTT----

Radius of gyration: 34.65 Å; Cα contacts (8 Å, |Δi|>4): 197; chains: 1; bounding box: 75×56×80 Å